Protein AF-A0A401GMN9-F1 (afdb_monomer_lite)

Structure (mmCIF, N/CA/C/O backbone):
data_AF-A0A401GMN9-F1
#
_entry.id   AF-A0A401GMN9-F1
#
loop_
_atom_site.group_PDB
_atom_site.id
_atom_site.type_symbol
_atom_site.label_atom_id
_atom_site.label_alt_id
_atom_site.label_comp_id
_atom_site.label_asym_id
_atom_site.label_entity_id
_atom_site.label_seq_id
_atom_site.pdbx_PDB_ins_code
_atom_site.Cartn_x
_atom_site.Cartn_y
_atom_site.Cartn_z
_atom_site.occupancy
_atom_site.B_iso_or_equiv
_atom_site.auth_seq_id
_atom_site.auth_comp_id
_atom_site.auth_asym_id
_atom_site.auth_atom_id
_atom_site.pdbx_PDB_model_num
ATOM 1 N N . MET A 1 1 ? 38.804 -30.289 -31.369 1.00 39.31 1 MET A N 1
ATOM 2 C CA . MET A 1 1 ? 38.747 -28.950 -31.998 1.00 39.31 1 MET A CA 1
ATOM 3 C C . MET A 1 1 ? 37.343 -28.392 -31.807 1.00 39.31 1 MET A C 1
ATOM 5 O O . MET A 1 1 ? 36.425 -28.844 -32.475 1.00 39.31 1 MET A O 1
ATOM 9 N N . SER A 1 2 ? 37.144 -27.497 -30.841 1.00 49.62 2 SER A N 1
ATOM 10 C CA . SER A 1 2 ? 35.841 -26.881 -30.565 1.00 49.62 2 SER A CA 1
ATOM 11 C C . SER A 1 2 ? 35.588 -25.744 -31.557 1.00 49.62 2 SER A C 1
ATOM 13 O O . SER A 1 2 ? 36.327 -24.759 -31.587 1.00 49.62 2 SER A O 1
ATOM 15 N N . LYS A 1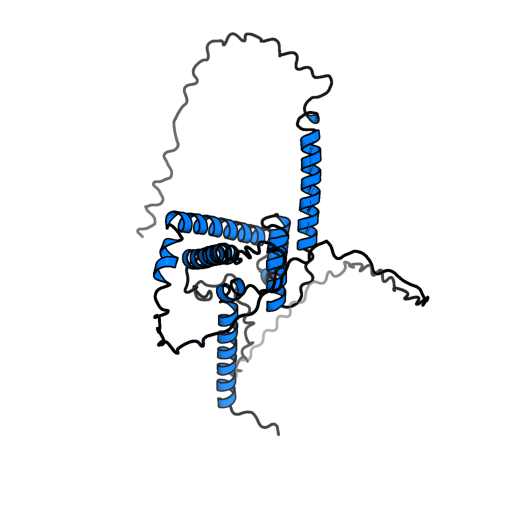 3 ? 34.565 -25.906 -32.404 1.00 60.72 3 LYS A N 1
ATOM 16 C CA . LYS A 1 3 ? 34.106 -24.882 -33.349 1.00 60.72 3 LYS A CA 1
ATOM 17 C C . LYS A 1 3 ? 33.601 -23.689 -32.532 1.00 60.72 3 LYS A C 1
ATOM 19 O O . LYS A 1 3 ? 32.605 -23.807 -31.825 1.00 60.72 3 LYS A O 1
ATOM 24 N N . ARG A 1 4 ? 34.335 -22.573 -32.556 1.00 73.69 4 ARG A N 1
ATOM 25 C CA . ARG A 1 4 ? 33.891 -21.326 -31.922 1.00 73.69 4 ARG A CA 1
ATOM 26 C C . ARG A 1 4 ? 32.741 -20.756 -32.739 1.00 73.69 4 ARG A C 1
ATOM 28 O O . ARG A 1 4 ? 32.841 -20.671 -33.961 1.00 73.69 4 ARG A O 1
ATOM 35 N N . VAL A 1 5 ? 31.670 -20.393 -32.048 1.00 71.38 5 VAL A N 1
ATOM 36 C CA . VAL A 1 5 ? 30.513 -19.727 -32.642 1.00 71.38 5 VAL A CA 1
ATOM 37 C C . VAL A 1 5 ? 30.966 -18.368 -33.213 1.00 71.38 5 VAL A C 1
ATOM 39 O O . VAL A 1 5 ? 31.758 -17.677 -32.563 1.00 71.38 5 VAL A O 1
ATOM 42 N N . PRO A 1 6 ? 30.545 -17.998 -34.437 1.00 87.31 6 PRO A N 1
ATOM 43 C CA . PRO A 1 6 ? 30.862 -16.708 -35.047 1.00 87.31 6 PRO A CA 1
ATOM 44 C C . PRO A 1 6 ? 30.480 -15.520 -34.156 1.00 87.31 6 PRO A C 1
ATOM 46 O O . PRO A 1 6 ? 29.413 -15.505 -33.550 1.00 87.31 6 PRO A O 1
ATOM 49 N N . ALA A 1 7 ? 31.335 -14.495 -34.103 1.00 79.19 7 ALA A N 1
ATOM 50 C CA . ALA A 1 7 ? 31.125 -13.319 -33.253 1.00 79.19 7 ALA A CA 1
ATOM 51 C C . ALA A 1 7 ? 29.824 -12.553 -33.571 1.00 79.19 7 ALA A C 1
ATOM 53 O O . ALA A 1 7 ? 29.212 -12.013 -32.657 1.00 79.19 7 ALA A O 1
ATOM 54 N N . ALA A 1 8 ? 29.377 -12.570 -34.831 1.00 75.25 8 ALA A N 1
ATOM 55 C CA . ALA A 1 8 ? 28.118 -11.951 -35.254 1.00 75.25 8 ALA A CA 1
ATOM 56 C C . ALA A 1 8 ? 26.886 -12.596 -34.589 1.00 75.25 8 ALA A C 1
ATOM 58 O O . ALA A 1 8 ? 25.980 -11.904 -34.140 1.00 75.25 8 ALA A O 1
ATOM 59 N N . LEU A 1 9 ? 26.898 -13.921 -34.403 1.00 85.38 9 LEU A N 1
ATOM 60 C CA . LEU A 1 9 ? 25.813 -14.616 -33.704 1.00 85.38 9 LEU A CA 1
ATOM 61 C C . LEU A 1 9 ? 25.773 -14.271 -32.212 1.00 85.38 9 LEU A C 1
ATOM 63 O O . LEU A 1 9 ? 24.710 -14.282 -31.603 1.00 85.38 9 LEU A O 1
ATOM 67 N N . HIS A 1 10 ? 26.919 -13.942 -31.610 1.00 81.62 10 HIS A N 1
ATOM 68 C CA . HIS A 1 10 ? 26.953 -13.505 -30.217 1.00 81.62 10 HIS A CA 1
ATOM 69 C C . HIS A 1 10 ? 26.346 -12.114 -30.030 1.00 81.62 10 HIS A C 1
ATOM 71 O O . HIS A 1 10 ? 25.681 -11.895 -29.019 1.00 81.62 10 HIS A O 1
ATOM 77 N N . THR A 1 11 ? 26.548 -11.186 -30.969 1.00 87.56 11 THR A N 1
ATOM 78 C CA . THR A 1 11 ? 25.935 -9.853 -30.892 1.00 87.56 11 THR A CA 1
ATOM 79 C C . THR A 1 11 ? 24.425 -9.936 -31.068 1.00 87.56 11 THR A C 1
ATOM 81 O O . THR A 1 11 ? 23.708 -9.404 -30.228 1.00 87.56 11 THR A O 1
ATOM 84 N N . GLU A 1 12 ? 23.952 -10.713 -32.045 1.00 88.75 12 GLU A N 1
ATOM 85 C CA . GLU A 1 12 ? 22.518 -10.926 -32.274 1.00 88.75 12 GLU A CA 1
ATOM 86 C C . GLU A 1 12 ? 21.845 -11.602 -31.073 1.00 88.75 12 GLU A C 1
ATOM 88 O O . GLU A 1 12 ? 20.847 -11.104 -30.562 1.00 88.75 12 GLU A O 1
ATOM 93 N N . LEU A 1 13 ? 22.417 -12.689 -30.535 1.00 89.62 13 LEU A N 1
ATOM 94 C CA . LEU A 1 13 ? 21.874 -13.342 -29.334 1.00 89.62 13 LEU A CA 1
ATOM 95 C C . LEU A 1 13 ? 21.847 -12.405 -28.122 1.00 89.62 13 LEU A C 1
ATOM 97 O O . LEU A 1 13 ? 20.922 -12.469 -27.311 1.00 89.62 13 LEU A O 1
ATOM 101 N N . THR A 1 14 ? 22.848 -11.534 -27.986 1.00 86.94 14 THR A N 1
ATOM 102 C CA . THR A 1 14 ? 22.881 -10.559 -26.890 1.00 86.94 14 THR A CA 1
ATOM 103 C C . THR A 1 14 ? 21.775 -9.521 -27.064 1.00 86.94 14 THR A C 1
ATOM 105 O O . THR A 1 14 ? 21.085 -9.223 -26.091 1.00 86.94 14 THR A O 1
ATOM 108 N N . GLU A 1 15 ? 21.553 -9.041 -28.287 1.00 87.69 15 GLU A N 1
ATOM 109 C CA . GLU A 1 15 ? 20.506 -8.078 -28.630 1.00 87.69 15 GLU A CA 1
ATOM 110 C C . GLU A 1 15 ? 19.100 -8.666 -28.448 1.00 87.69 15 GLU A C 1
ATOM 112 O O . GLU A 1 15 ? 18.296 -8.083 -27.725 1.00 87.69 15 GLU A O 1
ATOM 117 N N . TYR A 1 16 ? 18.831 -9.878 -28.948 1.00 87.69 16 TYR A N 1
ATOM 118 C CA . TYR A 1 16 ? 17.565 -10.578 -28.693 1.00 87.69 16 TYR A CA 1
ATOM 119 C C . TYR A 1 16 ? 17.338 -10.834 -27.200 1.00 87.69 16 TYR A C 1
ATOM 121 O O . TYR A 1 16 ? 16.225 -10.669 -26.710 1.00 87.69 16 TYR A O 1
ATOM 129 N N . SER A 1 17 ? 18.383 -11.180 -26.437 1.00 77.19 17 SER A N 1
ATOM 130 C CA . SER A 1 17 ? 18.253 -11.354 -24.983 1.00 77.19 17 SER A CA 1
ATOM 131 C C . SER A 1 17 ? 17.999 -10.040 -24.237 1.00 77.19 17 SER A C 1
ATOM 133 O O . SER A 1 17 ? 17.425 -10.057 -23.147 1.00 77.19 17 SER A O 1
ATOM 135 N N . ALA A 1 18 ? 18.461 -8.910 -24.782 1.00 76.12 18 ALA A N 1
ATOM 136 C CA . ALA A 1 18 ? 18.203 -7.582 -24.241 1.00 76.12 18 ALA A CA 1
ATOM 137 C C . ALA A 1 18 ? 16.776 -7.135 -24.580 1.00 76.12 18 ALA A C 1
ATOM 139 O O . ALA A 1 18 ? 16.082 -6.636 -23.702 1.00 76.12 18 ALA A O 1
ATOM 140 N N . LEU A 1 19 ? 16.316 -7.409 -25.803 1.00 82.44 19 LEU A N 1
ATOM 141 C CA . LEU A 1 19 ? 14.958 -7.130 -26.262 1.00 82.44 19 LEU A CA 1
ATOM 142 C C . LEU A 1 19 ? 13.916 -7.984 -25.526 1.00 82.44 19 LEU A C 1
ATOM 144 O O . LEU A 1 19 ? 12.914 -7.450 -25.072 1.00 82.44 19 LEU A O 1
ATOM 148 N N . LEU A 1 20 ? 14.182 -9.277 -25.309 1.00 72.50 20 LEU A N 1
ATOM 149 C CA . LEU A 1 20 ? 13.332 -10.142 -24.481 1.00 72.50 20 LEU A CA 1
ATOM 150 C C . LEU A 1 20 ? 13.272 -9.666 -23.028 1.00 72.50 20 LEU A C 1
ATOM 152 O O . LEU A 1 20 ? 12.203 -9.697 -22.428 1.00 72.50 20 LEU A O 1
ATOM 156 N N . ARG A 1 21 ? 14.395 -9.191 -22.468 1.00 70.62 21 ARG A N 1
ATOM 157 C CA . ARG A 1 21 ? 14.404 -8.572 -21.136 1.00 70.62 21 ARG A CA 1
ATOM 158 C C . ARG A 1 21 ? 13.589 -7.281 -21.112 1.00 70.62 21 ARG A C 1
ATOM 160 O O . ARG A 1 21 ? 12.793 -7.131 -20.199 1.00 70.62 21 ARG A O 1
ATOM 167 N N . ALA A 1 22 ? 13.732 -6.413 -22.113 1.00 72.62 22 ALA A N 1
ATOM 168 C CA . ALA A 1 22 ? 12.955 -5.180 -22.232 1.00 72.62 22 ALA A CA 1
ATOM 169 C C . ALA A 1 22 ? 11.443 -5.455 -22.368 1.00 72.62 22 ALA A C 1
ATOM 171 O O . ALA A 1 22 ? 10.640 -4.841 -21.667 1.00 72.62 22 ALA A O 1
ATOM 172 N N . LEU A 1 23 ? 11.060 -6.436 -23.194 1.00 64.69 23 LEU A N 1
ATOM 173 C CA . LEU A 1 23 ? 9.672 -6.873 -23.376 1.00 64.69 23 LEU A CA 1
ATOM 174 C C . LEU A 1 23 ? 9.086 -7.477 -22.095 1.00 64.69 23 LEU A C 1
ATOM 176 O O . LEU A 1 23 ? 8.010 -7.066 -21.665 1.00 64.69 23 LEU A O 1
ATOM 180 N N . HIS A 1 24 ? 9.812 -8.380 -21.427 1.00 63.31 24 HIS A N 1
ATOM 181 C CA . HIS A 1 24 ? 9.377 -8.922 -20.136 1.00 63.31 24 HIS A CA 1
ATOM 182 C C . HIS A 1 24 ? 9.309 -7.852 -19.039 1.00 63.31 24 HIS A C 1
ATOM 184 O O . HIS A 1 24 ? 8.466 -7.951 -18.154 1.00 63.31 24 HIS A O 1
ATOM 190 N N . THR A 1 25 ? 10.164 -6.825 -19.054 1.00 57.16 25 THR A N 1
ATOM 191 C CA . THR A 1 25 ? 10.026 -5.714 -18.101 1.00 57.16 25 THR A CA 1
ATOM 192 C C . THR A 1 25 ? 8.830 -4.831 -18.429 1.00 57.16 25 THR A C 1
ATOM 194 O O . THR A 1 25 ? 8.158 -4.400 -17.504 1.00 57.16 25 THR A O 1
ATOM 197 N N . SER A 1 26 ? 8.508 -4.617 -19.709 1.00 55.69 26 SER A N 1
ATOM 198 C CA . SER A 1 26 ? 7.334 -3.824 -20.092 1.00 55.69 26 SER A CA 1
ATOM 199 C C . SER A 1 26 ? 6.017 -4.507 -19.715 1.00 55.69 26 SER A C 1
ATOM 201 O O . SER A 1 26 ? 5.145 -3.856 -19.153 1.00 55.69 26 SER A O 1
ATOM 203 N N . SER A 1 27 ? 5.894 -5.832 -19.891 1.00 49.78 27 SER A N 1
ATOM 204 C CA . SER A 1 27 ? 4.662 -6.542 -19.509 1.00 49.78 27 SER A CA 1
ATOM 205 C C . SER A 1 27 ? 4.499 -6.710 -17.995 1.00 49.78 27 SER A C 1
ATOM 207 O O . SER A 1 27 ? 3.392 -6.960 -17.534 1.00 49.78 27 SER A O 1
ATOM 209 N N . ASN A 1 28 ? 5.586 -6.598 -17.223 1.00 49.28 28 ASN A N 1
ATOM 210 C CA . ASN A 1 28 ? 5.552 -6.594 -15.757 1.00 49.28 28 ASN A CA 1
ATOM 211 C C . ASN A 1 28 ? 5.358 -5.188 -15.163 1.00 49.28 28 ASN A C 1
ATOM 213 O O . ASN A 1 28 ? 5.138 -5.074 -13.960 1.00 49.28 28 ASN A O 1
ATOM 217 N N . LEU A 1 29 ? 5.475 -4.131 -15.973 1.00 52.50 29 LEU A N 1
ATOM 218 C CA . LEU A 1 29 ? 5.271 -2.741 -15.551 1.00 52.50 29 LEU A CA 1
ATOM 219 C C . LEU A 1 29 ? 3.855 -2.239 -15.820 1.00 52.50 29 LEU A C 1
ATOM 221 O O . LEU A 1 29 ? 3.441 -1.264 -15.198 1.00 52.50 29 LEU A O 1
ATOM 225 N N . ASP A 1 30 ? 3.096 -2.916 -16.678 1.00 51.06 30 ASP A N 1
ATOM 226 C CA . ASP A 1 30 ? 1.672 -2.649 -16.839 1.00 51.06 30 ASP A CA 1
ATOM 227 C C . ASP A 1 30 ? 0.876 -3.284 -15.685 1.00 51.06 30 ASP A C 1
ATOM 229 O O . ASP A 1 30 ? 0.165 -4.284 -15.812 1.00 51.06 30 ASP A O 1
ATOM 233 N N . LEU A 1 31 ? 1.063 -2.711 -14.495 1.00 49.47 31 LEU A N 1
ATOM 234 C CA . LEU A 1 31 ? 0.323 -3.089 -13.298 1.00 49.47 31 LEU A CA 1
ATOM 235 C C . LEU A 1 31 ? -1.171 -2.822 -13.485 1.00 49.47 31 LEU A C 1
ATOM 237 O O . LEU A 1 31 ? -1.972 -3.549 -12.908 1.00 49.47 31 LEU A O 1
ATOM 241 N N . ALA A 1 32 ? -1.560 -1.843 -14.309 1.00 49.75 32 ALA A N 1
ATOM 242 C CA . ALA A 1 32 ? -2.955 -1.518 -14.573 1.00 49.75 32 ALA A CA 1
ATOM 243 C C . ALA A 1 32 ? -3.680 -2.694 -15.241 1.00 49.75 32 ALA A C 1
ATOM 245 O O . ALA A 1 32 ? -4.698 -3.143 -14.717 1.00 49.75 32 ALA A O 1
ATOM 246 N N . THR A 1 33 ? -3.148 -3.293 -16.312 1.00 54.12 33 THR A N 1
ATOM 247 C CA . THR A 1 33 ? -3.793 -4.472 -16.933 1.00 54.12 33 THR A CA 1
ATOM 248 C C . THR A 1 33 ? -3.807 -5.694 -16.012 1.00 54.12 33 THR A C 1
ATOM 250 O O . THR A 1 33 ? -4.788 -6.441 -15.972 1.00 54.12 33 THR A O 1
ATOM 253 N N . GLN A 1 34 ? -2.780 -5.861 -15.175 1.00 56.06 34 GLN A N 1
ATOM 254 C CA . GLN A 1 34 ? -2.719 -6.948 -14.192 1.00 56.06 34 GLN A CA 1
ATOM 255 C C . GLN A 1 34 ? -3.622 -6.725 -12.964 1.00 56.06 34 GLN A C 1
ATOM 257 O O . GLN A 1 34 ? -4.051 -7.696 -12.335 1.00 56.06 34 GLN A O 1
ATOM 262 N N . LEU A 1 35 ? -3.884 -5.467 -12.576 1.00 53.94 35 LEU A N 1
ATOM 263 C C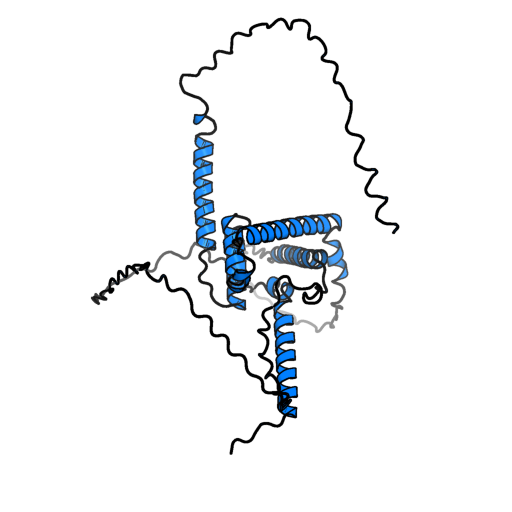A . LEU A 1 35 ? -4.846 -5.055 -11.540 1.00 53.94 35 LEU A CA 1
ATOM 264 C C . LEU A 1 35 ? -6.280 -5.122 -12.049 1.00 53.94 35 LEU A C 1
ATOM 266 O O . LEU A 1 35 ? -7.175 -5.446 -11.267 1.00 53.94 35 LEU A O 1
ATOM 270 N N . THR A 1 36 ? -6.480 -4.877 -13.342 1.00 54.44 36 THR A N 1
ATOM 271 C CA . THR A 1 36 ? -7.809 -4.738 -13.930 1.00 54.44 36 THR A CA 1
ATO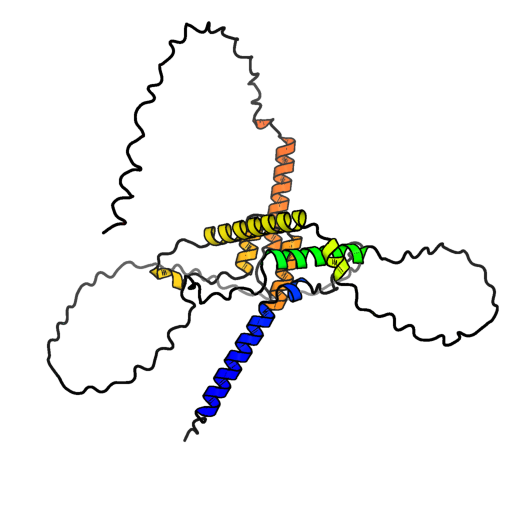M 272 C C . THR A 1 36 ? -8.415 -6.051 -14.425 1.00 54.44 36 THR A C 1
ATOM 274 O O . THR A 1 36 ? -9.637 -6.207 -14.353 1.00 54.44 36 THR A O 1
ATOM 277 N N . HIS A 1 37 ? -7.598 -7.034 -14.831 1.00 53.97 37 HIS A N 1
ATOM 278 C CA . HIS A 1 37 ? -8.046 -8.410 -15.074 1.00 53.97 37 HIS A CA 1
ATOM 279 C C . HIS A 1 37 ? -8.390 -9.108 -13.748 1.00 53.97 37 HIS A C 1
ATOM 281 O O . HIS A 1 37 ? -7.689 -9.992 -13.255 1.00 53.97 37 HIS A O 1
ATOM 287 N N . ALA A 1 38 ? -9.512 -8.711 -13.152 1.00 45.59 38 ALA A N 1
ATOM 288 C CA . ALA A 1 38 ? -10.189 -9.509 -12.152 1.00 45.59 38 ALA A CA 1
ATOM 289 C C . ALA A 1 38 ? -10.536 -10.854 -12.800 1.00 45.59 38 ALA A C 1
ATOM 291 O O . ALA A 1 38 ? -11.421 -10.937 -13.650 1.00 45.59 38 ALA A O 1
ATOM 292 N N . VAL A 1 39 ? -9.813 -11.911 -12.427 1.00 42.59 39 VAL A N 1
ATOM 293 C CA . VAL A 1 39 ? -10.216 -13.284 -12.733 1.00 42.59 39 VAL A CA 1
ATOM 294 C C . VAL A 1 39 ? -11.655 -13.439 -12.218 1.00 42.59 39 VAL A C 1
ATOM 296 O O . VAL A 1 39 ? -11.866 -13.295 -11.011 1.00 42.59 39 VAL A O 1
ATOM 299 N N . PRO A 1 40 ? -12.657 -13.731 -13.070 1.00 44.78 40 PRO A N 1
ATOM 300 C CA . PRO A 1 40 ? -14.063 -13.820 -12.661 1.00 44.78 40 PRO A CA 1
ATOM 301 C C . PRO A 1 40 ? -14.382 -15.073 -11.818 1.00 44.78 40 PRO A C 1
ATOM 303 O O . PRO A 1 40 ? -15.522 -15.525 -11.758 1.00 44.78 40 PRO A O 1
ATOM 306 N N . ALA A 1 41 ? -13.394 -15.646 -11.130 1.00 43.19 41 ALA A N 1
ATOM 307 C CA . ALA A 1 41 ? -13.516 -16.867 -10.349 1.00 43.19 41 ALA A CA 1
ATOM 308 C C . ALA A 1 41 ? -13.247 -16.591 -8.868 1.00 43.19 41 ALA A C 1
ATOM 310 O O . ALA A 1 41 ? -12.262 -17.034 -8.290 1.00 43.19 41 ALA A O 1
ATOM 311 N N . CYS A 1 42 ? -14.154 -15.857 -8.236 1.00 39.16 42 CYS A N 1
ATOM 312 C CA . CYS A 1 42 ? -14.397 -16.039 -6.812 1.00 39.16 42 CYS A CA 1
ATOM 313 C C . CYS A 1 42 ? -15.883 -15.784 -6.555 1.00 39.16 42 CYS A C 1
ATOM 315 O O . CYS A 1 42 ? -16.275 -14.789 -5.951 1.00 39.16 42 CYS A O 1
ATOM 317 N N . ARG A 1 43 ? -16.726 -16.693 -7.070 1.00 42.19 43 ARG A N 1
ATOM 318 C CA . ARG A 1 43 ? -18.070 -16.871 -6.517 1.00 42.19 43 ARG A CA 1
ATOM 319 C C . ARG A 1 43 ? -17.881 -17.131 -5.017 1.00 42.19 43 ARG A C 1
ATOM 321 O O . ARG A 1 43 ? -17.124 -18.046 -4.687 1.00 42.19 43 ARG A O 1
ATOM 328 N N . PRO A 1 44 ? -18.496 -16.345 -4.120 1.00 42.97 44 PRO A N 1
ATOM 329 C CA . PRO A 1 44 ? -18.500 -16.679 -2.707 1.00 42.97 44 PRO A CA 1
ATOM 330 C C . PRO A 1 44 ? -19.143 -18.060 -2.579 1.00 42.97 44 PRO A C 1
ATOM 332 O O . PRO A 1 44 ? -20.299 -18.247 -2.957 1.00 42.97 44 PRO A O 1
ATOM 335 N N . ILE A 1 45 ? -18.364 -19.040 -2.124 1.00 45.47 45 ILE A N 1
ATOM 336 C CA . ILE A 1 45 ? -18.898 -20.329 -1.698 1.00 45.47 45 ILE A CA 1
ATOM 337 C C . ILE A 1 45 ? -19.849 -19.995 -0.552 1.00 45.47 45 ILE A C 1
ATOM 339 O O . ILE A 1 45 ? -19.433 -19.451 0.472 1.00 45.47 45 ILE A O 1
ATOM 343 N N . SER A 1 46 ? -21.140 -20.219 -0.791 1.00 42.91 46 SER A N 1
ATOM 344 C CA . SER A 1 46 ? -22.175 -20.091 0.225 1.00 42.91 46 SER A CA 1
ATOM 345 C C . SER A 1 46 ? -21.772 -20.951 1.430 1.00 42.91 46 SER A C 1
ATOM 347 O O . SER A 1 46 ? -21.451 -22.123 1.234 1.00 42.91 46 SER A O 1
ATOM 349 N N . PRO A 1 47 ? -21.783 -20.422 2.664 1.00 53.88 47 PRO A N 1
ATOM 350 C CA . PRO A 1 47 ? -21.425 -21.177 3.866 1.00 53.88 47 PRO A CA 1
ATOM 351 C C . PRO A 1 47 ? -22.448 -22.267 4.251 1.00 53.88 47 PRO A C 1
ATOM 353 O O . PRO A 1 47 ? -22.363 -22.809 5.348 1.00 53.88 47 PRO A O 1
ATOM 356 N N . ASP A 1 48 ? -23.396 -22.599 3.369 1.00 46.66 48 ASP A N 1
ATOM 357 C CA . ASP A 1 48 ? -24.532 -23.487 3.649 1.00 46.66 48 ASP A CA 1
ATOM 358 C C . ASP A 1 48 ? -24.389 -24.914 3.071 1.00 46.66 48 ASP A C 1
ATOM 360 O O . ASP A 1 48 ? -25.301 -25.718 3.202 1.00 46.66 48 ASP A O 1
ATOM 364 N N . GLU A 1 49 ? -23.244 -25.267 2.466 1.00 52.94 49 GLU A N 1
ATOM 365 C CA . GLU A 1 49 ? -22.981 -26.640 1.967 1.00 52.94 49 GLU A CA 1
ATOM 366 C C . GLU A 1 49 ? -21.897 -27.404 2.755 1.00 52.94 49 GLU A C 1
ATOM 368 O O . GLU A 1 49 ? -21.501 -28.503 2.381 1.00 52.94 49 GLU A O 1
ATOM 373 N N . ALA A 1 50 ? -21.423 -26.878 3.889 1.00 53.78 50 ALA A N 1
ATOM 374 C CA . ALA A 1 50 ? -20.411 -27.546 4.719 1.00 53.78 50 ALA A CA 1
ATOM 375 C C . ALA A 1 50 ? -21.013 -28.504 5.766 1.00 53.78 50 ALA A C 1
ATOM 377 O O . ALA A 1 50 ? -20.526 -28.576 6.900 1.00 53.78 50 ALA A O 1
ATOM 378 N N . ARG A 1 51 ? -22.095 -29.217 5.434 1.00 56.94 51 ARG A N 1
ATOM 379 C CA . ARG A 1 51 ? -22.698 -30.179 6.359 1.00 56.94 51 ARG A CA 1
ATOM 380 C C . ARG A 1 51 ? -23.203 -31.419 5.631 1.00 56.94 51 ARG A C 1
ATOM 382 O O . ARG A 1 51 ? -24.084 -31.323 4.792 1.00 56.94 51 ARG A O 1
ATOM 389 N N . GLU A 1 52 ? -22.664 -32.549 6.081 1.00 54.66 52 GLU A N 1
ATOM 390 C CA . GLU A 1 52 ? -22.994 -33.938 5.733 1.00 54.66 52 GLU A CA 1
ATOM 391 C C . GLU A 1 52 ? -22.240 -34.547 4.547 1.00 54.66 52 GLU A C 1
ATOM 393 O O . GLU A 1 52 ? -22.779 -34.719 3.465 1.00 54.66 52 GLU A O 1
ATOM 398 N N . GLU A 1 53 ? -21.030 -35.036 4.827 1.00 55.22 53 GLU A N 1
ATOM 399 C CA . GLU A 1 53 ? -20.722 -36.429 4.490 1.00 55.22 53 GLU A CA 1
ATOM 400 C C . GLU A 1 53 ? -19.770 -36.993 5.553 1.00 55.22 53 GLU A C 1
ATOM 402 O O . GLU A 1 53 ? -18.622 -36.573 5.696 1.00 55.22 53 GLU A O 1
ATOM 407 N N . GLY A 1 54 ? -20.324 -37.849 6.411 1.00 53.88 54 GLY A N 1
ATOM 408 C CA . GLY A 1 54 ? -19.561 -38.701 7.311 1.00 53.88 54 GLY A CA 1
ATOM 409 C C . GLY A 1 54 ? -19.343 -40.080 6.701 1.00 53.88 54 GLY A C 1
ATOM 410 O O . GLY A 1 54 ? -19.807 -40.351 5.598 1.00 53.88 54 GLY A O 1
ATOM 411 N N . THR A 1 55 ? -18.735 -40.938 7.519 1.00 47.06 55 THR A N 1
ATOM 412 C CA . THR A 1 55 ? -18.367 -42.354 7.322 1.00 47.06 55 THR A CA 1
ATOM 413 C C . THR A 1 55 ? -17.083 -42.585 6.532 1.00 47.06 55 THR A C 1
ATOM 415 O O . THR A 1 55 ? -16.875 -41.979 5.494 1.00 47.06 55 THR A O 1
ATOM 418 N N . GLU A 1 56 ? -16.140 -43.416 6.960 1.00 46.97 56 GLU A N 1
ATOM 419 C CA . GLU A 1 56 ? -15.937 -44.269 8.143 1.00 46.97 56 GLU A CA 1
ATOM 420 C C . GLU A 1 56 ? -14.452 -44.711 8.073 1.00 46.97 56 GLU A C 1
ATOM 422 O O . GLU A 1 56 ? -13.827 -44.528 7.031 1.00 46.97 56 GLU A O 1
ATOM 427 N N . GLU A 1 57 ? -13.909 -45.172 9.206 1.00 50.00 57 GLU A N 1
ATOM 428 C CA . GLU A 1 57 ? -12.982 -46.318 9.374 1.00 50.00 57 GLU A CA 1
ATOM 429 C C . GLU A 1 57 ? -11.969 -46.586 8.228 1.00 50.00 57 GLU A C 1
ATOM 431 O O . GLU A 1 57 ? -12.326 -46.760 7.073 1.00 50.00 57 GLU A O 1
ATOM 436 N N . ASP A 1 58 ? -10.666 -46.731 8.426 1.00 48.56 58 ASP A N 1
ATOM 437 C CA . ASP A 1 58 ? -9.963 -47.512 9.437 1.00 48.56 58 ASP A CA 1
ATOM 438 C C . ASP A 1 58 ? -8.469 -47.521 9.025 1.00 48.56 58 ASP A C 1
ATOM 440 O O . ASP A 1 58 ? -8.112 -47.071 7.934 1.00 48.56 58 ASP A O 1
ATOM 444 N N . GLU A 1 59 ? -7.650 -48.138 9.871 1.00 52.38 59 GLU A N 1
ATOM 445 C CA . GLU A 1 59 ? -6.318 -48.701 9.598 1.00 52.38 59 GLU A CA 1
ATOM 446 C C . GLU A 1 59 ? -5.072 -47.863 9.938 1.00 52.38 59 GLU A C 1
ATOM 448 O O . GLU A 1 59 ? -4.627 -46.933 9.263 1.00 52.38 59 GLU A O 1
ATOM 453 N N . ASP A 1 60 ? -4.513 -48.323 11.054 1.00 52.53 60 ASP A N 1
ATOM 454 C CA . ASP A 1 60 ? -3.191 -48.143 11.612 1.00 52.53 60 ASP A CA 1
ATOM 455 C C . ASP A 1 60 ? -2.064 -48.331 10.583 1.00 52.53 60 ASP A C 1
ATOM 457 O O . ASP A 1 60 ? -1.999 -49.351 9.902 1.00 52.53 60 ASP A O 1
ATOM 461 N N . GLU A 1 61 ? -1.087 -47.424 10.574 1.00 57.22 61 GLU A N 1
ATOM 462 C CA . GLU A 1 61 ? 0.282 -47.793 10.210 1.00 57.22 61 GLU A CA 1
ATOM 463 C C . GLU A 1 61 ? 1.281 -46.954 11.017 1.00 57.22 61 GLU A C 1
ATOM 465 O O . GLU A 1 61 ? 1.489 -45.757 10.804 1.00 57.22 61 GLU A O 1
ATOM 470 N N . ASP A 1 62 ? 1.856 -47.624 12.014 1.00 52.78 62 ASP A N 1
ATOM 471 C CA . ASP A 1 62 ? 3.005 -47.195 12.793 1.00 52.78 62 ASP A CA 1
ATOM 472 C C . ASP A 1 62 ? 4.227 -46.998 11.877 1.00 52.78 62 ASP A C 1
ATOM 474 O O . ASP A 1 62 ? 4.806 -47.974 11.403 1.00 52.78 62 ASP A O 1
ATOM 478 N N . GLU A 1 63 ? 4.706 -45.763 11.705 1.00 53.16 63 GLU A N 1
ATOM 479 C CA . GLU A 1 63 ? 6.107 -45.530 11.334 1.00 53.16 63 GLU A CA 1
ATOM 480 C C . GLU A 1 63 ? 6.784 -44.536 12.290 1.00 53.16 63 GLU A C 1
ATOM 482 O O . GLU A 1 63 ? 6.614 -43.315 12.249 1.00 53.16 63 GLU A O 1
ATOM 487 N N . ASP A 1 64 ? 7.597 -45.123 13.170 1.00 50.88 64 ASP A N 1
ATOM 488 C CA . ASP A 1 64 ? 8.603 -44.498 14.021 1.00 50.88 64 ASP A CA 1
ATOM 489 C C . ASP A 1 64 ? 9.660 -43.724 13.199 1.00 50.88 64 ASP A C 1
ATOM 491 O O . ASP A 1 64 ? 10.790 -44.188 13.004 1.00 50.88 64 ASP A O 1
ATOM 495 N N . GLU A 1 65 ? 9.375 -42.488 12.783 1.00 51.94 65 GLU A N 1
ATOM 496 C CA . GLU A 1 65 ? 10.429 -41.570 12.330 1.00 51.94 65 GLU A CA 1
ATOM 497 C C . GLU A 1 65 ? 11.067 -40.824 13.512 1.00 51.94 65 GLU A C 1
ATOM 499 O O . GLU A 1 65 ? 10.690 -39.730 13.939 1.00 51.94 65 GLU A O 1
ATOM 504 N N . ARG A 1 66 ? 12.120 -41.456 14.040 1.00 43.66 66 ARG A N 1
ATOM 505 C CA . ARG A 1 66 ? 13.117 -40.861 14.936 1.00 43.66 66 ARG A CA 1
ATOM 506 C C . ARG A 1 66 ? 13.707 -39.576 14.342 1.00 43.66 66 ARG A C 1
ATOM 508 O O . ARG A 1 66 ? 14.605 -39.627 13.504 1.00 43.66 66 ARG A O 1
ATOM 515 N N . LEU A 1 67 ? 13.312 -38.425 14.881 1.00 46.97 67 LEU A N 1
ATOM 516 C CA . LEU A 1 67 ? 14.002 -37.154 14.653 1.00 46.97 67 LEU A CA 1
ATOM 517 C C . LEU A 1 67 ? 15.376 -37.149 15.358 1.00 46.97 67 LEU A C 1
ATOM 519 O O . LEU A 1 67 ? 15.435 -37.280 16.586 1.00 46.97 67 LEU A O 1
ATOM 523 N N . PRO A 1 68 ? 16.500 -36.956 14.642 1.00 47.69 68 PRO A N 1
ATOM 524 C CA . PRO A 1 68 ? 17.789 -36.768 15.286 1.00 47.69 68 PRO A CA 1
ATOM 525 C C . PRO A 1 68 ? 17.875 -35.358 15.883 1.00 47.69 68 PRO A C 1
ATOM 527 O O . PRO A 1 68 ? 18.015 -34.353 15.186 1.00 47.69 68 PRO A O 1
ATOM 530 N N . SER A 1 69 ? 17.833 -35.309 17.214 1.00 43.19 69 SER A N 1
ATOM 531 C CA . SER A 1 69 ? 18.262 -34.172 18.026 1.00 43.19 69 SER A CA 1
ATOM 532 C C . SER A 1 69 ? 19.757 -33.922 17.808 1.00 43.19 69 SER A C 1
ATOM 534 O O . SER A 1 69 ? 20.606 -34.641 18.336 1.00 43.19 69 SER A O 1
ATOM 536 N N . ALA A 1 70 ? 20.088 -32.906 17.012 1.00 41.56 70 ALA A N 1
ATOM 537 C CA . ALA A 1 70 ? 21.438 -32.370 16.897 1.00 41.56 70 ALA A CA 1
ATOM 538 C C . ALA A 1 70 ? 21.486 -30.988 17.555 1.00 41.56 70 ALA A C 1
ATOM 540 O O . ALA A 1 70 ? 21.342 -29.946 16.919 1.00 41.56 70 ALA A O 1
ATOM 541 N N . SER A 1 71 ? 21.705 -31.013 18.867 1.00 45.91 71 SER A N 1
ATOM 542 C CA . SER A 1 71 ? 22.272 -29.897 19.611 1.00 45.91 71 SER A CA 1
ATOM 543 C C . SER A 1 71 ? 23.723 -29.719 19.153 1.00 45.91 71 SER A C 1
ATOM 545 O O . SER A 1 71 ? 24.576 -30.554 19.444 1.00 45.91 71 SER A O 1
ATOM 547 N N . ALA A 1 72 ? 23.999 -28.660 18.393 1.00 41.19 72 ALA A N 1
ATOM 548 C CA . ALA A 1 72 ? 25.355 -28.243 18.056 1.00 41.19 72 ALA A CA 1
ATOM 549 C C . ALA A 1 72 ? 25.598 -26.847 18.634 1.00 41.19 72 ALA A C 1
ATOM 551 O O . ALA A 1 72 ? 25.395 -25.817 17.991 1.00 41.19 72 ALA A O 1
ATOM 552 N N . SER A 1 73 ? 26.024 -26.841 19.893 1.00 38.16 73 SER A N 1
ATOM 553 C CA . SER A 1 73 ? 26.679 -25.720 20.552 1.00 38.16 73 SER A CA 1
ATOM 554 C C . SER A 1 73 ? 27.994 -25.428 19.824 1.00 38.16 73 SER A C 1
ATOM 556 O O . SER A 1 73 ? 28.956 -26.183 19.941 1.00 38.16 73 SER A O 1
ATOM 558 N N . HIS A 1 74 ? 28.040 -24.354 19.037 1.00 36.53 74 HIS A N 1
ATOM 559 C CA . HIS A 1 74 ? 29.286 -23.872 18.449 1.00 36.53 74 HIS A CA 1
ATOM 560 C C . HIS A 1 74 ? 29.962 -22.921 19.443 1.00 36.53 74 HIS A C 1
ATOM 562 O O . HIS A 1 74 ? 29.689 -21.719 19.461 1.00 36.53 74 HIS A O 1
ATOM 568 N N . GLU A 1 75 ? 30.832 -23.476 20.287 1.00 39.75 75 GLU A N 1
ATOM 569 C CA . GLU A 1 75 ? 31.787 -22.701 21.075 1.00 39.75 75 GLU A CA 1
ATOM 570 C C . GLU A 1 75 ? 32.664 -21.861 20.139 1.00 39.75 75 GLU A C 1
ATOM 572 O O . GLU A 1 75 ? 33.413 -22.373 19.305 1.00 39.75 75 GLU A O 1
ATOM 577 N N . ILE A 1 76 ? 32.555 -20.541 20.261 1.00 41.72 76 ILE A N 1
ATOM 578 C CA . ILE A 1 76 ? 33.482 -19.599 19.640 1.00 41.72 76 ILE A CA 1
ATOM 579 C C . ILE A 1 76 ? 34.701 -19.526 20.559 1.00 41.72 76 ILE A C 1
ATOM 581 O O . ILE A 1 76 ? 34.723 -18.772 21.531 1.00 41.72 76 ILE A O 1
ATOM 585 N N . LEU A 1 77 ? 35.705 -20.346 20.249 1.00 48.03 77 LEU A N 1
ATOM 586 C CA . LEU A 1 77 ? 37.049 -20.236 20.802 1.00 48.03 77 LEU A CA 1
ATOM 587 C C . LEU A 1 77 ? 37.674 -18.905 20.366 1.00 48.03 77 LEU A C 1
ATOM 589 O O . LEU A 1 77 ? 37.998 -18.684 19.198 1.00 48.03 77 LEU A O 1
ATOM 593 N N . LEU A 1 78 ? 37.831 -18.026 21.350 1.00 48.12 78 LEU A N 1
ATOM 594 C CA . LEU A 1 78 ? 38.780 -16.924 21.357 1.00 48.12 78 LEU A CA 1
ATOM 595 C C . LEU A 1 78 ? 40.186 -17.514 21.520 1.00 48.12 78 LEU A C 1
ATOM 597 O O . LEU A 1 78 ? 40.518 -17.959 22.610 1.00 48.12 78 LEU A O 1
ATOM 601 N N . ASP A 1 79 ? 40.996 -17.519 20.461 1.00 40.00 79 ASP A N 1
ATOM 602 C CA . ASP A 1 79 ? 42.452 -17.374 20.581 1.00 40.00 79 ASP A CA 1
ATOM 603 C C . ASP A 1 79 ? 43.101 -17.158 19.209 1.00 40.00 79 ASP A C 1
ATOM 605 O O . ASP A 1 79 ? 42.854 -17.894 18.253 1.00 40.00 79 ASP A O 1
ATOM 609 N N . GLY A 1 80 ? 43.938 -16.125 19.098 1.00 42.41 80 GLY A N 1
ATOM 610 C CA . GLY A 1 80 ? 44.656 -15.844 17.856 1.00 42.41 80 GLY A CA 1
ATOM 611 C C . GLY A 1 80 ? 45.315 -14.473 17.761 1.00 42.41 80 GLY A C 1
ATOM 612 O O . GLY A 1 80 ? 45.235 -13.831 16.713 1.00 42.41 80 GLY A O 1
ATOM 613 N N . GLU A 1 81 ? 45.979 -14.014 18.824 1.00 47.12 81 GLU A N 1
ATOM 614 C CA . GLU A 1 81 ? 47.008 -12.979 18.699 1.00 47.12 81 GLU A CA 1
ATOM 615 C C . GLU A 1 81 ? 48.135 -13.472 17.773 1.00 47.12 81 GLU A C 1
ATOM 617 O O . GLU A 1 81 ? 48.730 -14.528 17.984 1.00 47.12 81 GLU A O 1
ATOM 622 N N . GLY A 1 82 ? 48.436 -12.703 16.723 1.00 37.34 82 GLY A N 1
ATOM 623 C CA . GLY A 1 82 ? 49.416 -13.092 15.705 1.00 37.34 82 GLY A CA 1
ATOM 624 C C . GLY A 1 82 ? 49.821 -11.962 14.757 1.00 37.34 82 GLY A C 1
ATOM 625 O O . GLY A 1 82 ? 49.684 -12.068 13.541 1.00 37.34 82 GLY A O 1
ATOM 626 N N . SER A 1 83 ? 50.329 -10.864 15.312 1.00 50.34 83 SER A N 1
ATOM 627 C CA . SER A 1 83 ? 51.154 -9.856 14.616 1.00 50.34 83 SER A CA 1
ATOM 628 C C . SER A 1 83 ? 52.563 -10.431 14.307 1.00 50.34 83 SER A C 1
ATOM 630 O O . SER A 1 83 ? 52.944 -11.431 14.910 1.00 50.34 83 SER A O 1
ATOM 632 N N . PRO A 1 84 ? 53.478 -9.784 13.553 1.00 59.41 84 PRO A N 1
ATOM 633 C CA . PRO A 1 84 ? 53.423 -9.168 12.222 1.00 59.41 84 PRO A CA 1
ATOM 634 C C . PRO A 1 84 ? 54.518 -9.752 11.288 1.00 59.41 84 PRO A C 1
ATOM 636 O O . PRO A 1 84 ? 55.604 -10.104 11.746 1.00 59.41 84 PRO A O 1
ATOM 639 N N . ARG A 1 85 ? 54.360 -9.731 9.951 1.00 50.84 85 ARG A N 1
ATOM 640 C CA . ARG A 1 85 ? 55.526 -9.842 9.035 1.00 50.84 85 ARG A CA 1
ATOM 641 C C . ARG A 1 85 ? 55.461 -8.893 7.840 1.00 50.84 85 ARG A C 1
ATOM 643 O O . ARG A 1 85 ? 54.969 -9.218 6.764 1.00 50.84 85 ARG A O 1
ATOM 650 N N . LYS A 1 86 ? 56.099 -7.732 8.031 1.00 51.19 86 LYS A N 1
ATOM 651 C CA . LYS A 1 86 ? 56.673 -6.890 6.973 1.00 51.19 86 LYS A CA 1
ATOM 652 C C . LYS A 1 86 ? 57.587 -7.742 6.082 1.00 51.19 86 LYS A C 1
ATOM 654 O O . LYS A 1 86 ? 58.632 -8.204 6.533 1.00 51.19 86 LYS A O 1
ATOM 659 N N . ARG A 1 87 ? 57.258 -7.878 4.797 1.00 59.78 87 ARG A N 1
ATOM 660 C CA . ARG A 1 87 ? 58.227 -8.254 3.757 1.00 59.78 87 ARG A CA 1
ATOM 661 C C . ARG A 1 87 ? 58.345 -7.133 2.733 1.00 59.78 87 ARG A C 1
ATOM 663 O O . ARG A 1 87 ? 57.610 -7.062 1.758 1.00 59.78 87 ARG A O 1
ATOM 670 N N . LYS A 1 88 ? 59.323 -6.266 2.993 1.00 61.53 88 LYS A N 1
ATOM 671 C CA . LYS A 1 88 ? 59.926 -5.332 2.043 1.00 61.53 88 LYS A CA 1
ATOM 672 C C . LYS A 1 88 ? 60.705 -6.159 1.013 1.00 61.53 88 LYS A C 1
ATOM 674 O O . LYS A 1 88 ? 61.732 -6.738 1.356 1.00 61.53 88 LYS A O 1
ATOM 679 N N . ARG A 1 89 ? 60.220 -6.244 -0.228 1.00 57.31 89 ARG A N 1
ATOM 680 C CA . ARG A 1 89 ? 61.041 -6.640 -1.384 1.00 57.31 89 ARG A CA 1
ATOM 681 C C . ARG A 1 89 ? 61.151 -5.442 -2.317 1.00 57.31 89 ARG A C 1
ATOM 683 O O . ARG A 1 89 ? 60.236 -5.126 -3.064 1.00 57.31 89 ARG A O 1
ATOM 690 N N . THR A 1 90 ? 62.280 -4.762 -2.182 1.00 49.44 90 THR A N 1
ATOM 691 C CA . THR A 1 90 ? 62.883 -3.863 -3.163 1.00 49.44 90 THR A CA 1
ATOM 692 C C . THR A 1 90 ? 63.542 -4.691 -4.268 1.00 49.44 90 THR A C 1
ATOM 694 O O . THR A 1 90 ? 64.218 -5.674 -3.972 1.00 49.44 90 THR A O 1
ATOM 697 N N . GLY A 1 91 ? 63.349 -4.272 -5.516 1.00 48.56 91 GLY A N 1
ATOM 698 C CA . GLY A 1 91 ? 63.932 -4.845 -6.734 1.00 48.56 91 GLY A CA 1
ATOM 699 C C . GLY A 1 91 ? 62.900 -4.701 -7.854 1.00 48.56 91 GLY A C 1
ATOM 700 O O . GLY A 1 91 ? 61.918 -5.428 -7.860 1.00 48.56 91 GLY A O 1
ATOM 701 N N . GLY A 1 92 ? 62.952 -3.686 -8.717 1.00 51.50 92 GLY A N 1
ATOM 702 C CA . GLY A 1 92 ? 64.123 -3.293 -9.499 1.00 51.50 92 GLY A CA 1
ATOM 703 C C . GLY A 1 92 ? 64.141 -4.176 -10.743 1.00 51.50 92 GLY A C 1
ATOM 704 O O . GLY A 1 92 ? 64.744 -5.242 -10.723 1.00 51.50 92 GLY A O 1
ATOM 705 N N . GLY A 1 93 ? 63.379 -3.782 -11.763 1.00 45.88 93 GLY A N 1
ATOM 706 C CA . GLY A 1 93 ? 63.152 -4.582 -12.963 1.00 45.88 93 GLY A CA 1
ATOM 707 C C . GLY A 1 93 ? 62.173 -3.897 -13.906 1.00 45.88 93 GLY A C 1
ATOM 708 O O . GLY A 1 93 ? 61.030 -4.324 -14.048 1.00 45.88 93 GLY A O 1
ATOM 709 N N . GLU A 1 94 ? 62.621 -2.801 -14.512 1.00 58.06 94 GLU A N 1
ATOM 710 C CA . GLU A 1 94 ? 62.058 -2.301 -15.761 1.00 58.06 94 GLU A CA 1
ATOM 711 C C . GLU A 1 94 ? 62.247 -3.371 -16.841 1.00 58.06 94 GLU A C 1
ATOM 713 O O . GLU A 1 94 ? 63.349 -3.889 -17.009 1.00 58.06 94 GLU A O 1
ATOM 718 N N . THR A 1 95 ? 61.165 -3.742 -17.527 1.00 49.16 95 THR A N 1
ATOM 719 C CA . THR A 1 95 ? 61.078 -4.059 -18.968 1.00 49.16 95 THR A CA 1
ATOM 720 C C . THR A 1 95 ? 59.798 -4.847 -19.245 1.00 49.16 95 THR A C 1
ATOM 722 O O . THR A 1 95 ? 59.482 -5.840 -18.594 1.00 49.16 95 THR A O 1
ATOM 725 N N . GLY A 1 96 ? 59.059 -4.414 -20.267 1.00 49.00 96 GLY A N 1
ATOM 726 C CA . GLY A 1 96 ? 58.007 -5.218 -20.885 1.00 49.00 96 GLY A CA 1
ATOM 727 C C . GLY A 1 96 ? 56.588 -4.783 -20.543 1.00 49.00 96 GLY A C 1
ATOM 728 O O . GLY A 1 96 ? 55.843 -5.508 -19.884 1.00 49.00 96 GLY A O 1
ATOM 729 N N . ALA A 1 97 ? 56.184 -3.635 -21.087 1.00 54.97 97 ALA A N 1
ATOM 730 C CA . ALA A 1 97 ? 54.788 -3.254 -21.253 1.00 54.97 97 ALA A CA 1
ATOM 731 C C . ALA A 1 97 ? 54.065 -4.268 -22.164 1.00 54.97 97 ALA A C 1
ATOM 733 O O . ALA A 1 97 ? 53.899 -4.066 -23.361 1.00 54.97 97 ALA A O 1
ATOM 734 N N . LYS A 1 98 ? 53.640 -5.396 -21.592 1.00 55.72 98 LYS A N 1
ATOM 735 C CA . LYS A 1 98 ? 52.595 -6.244 -22.163 1.00 55.72 98 LYS A CA 1
ATOM 736 C C . LYS A 1 98 ? 51.303 -5.844 -21.475 1.00 55.72 98 LYS A C 1
ATOM 738 O O . LYS A 1 98 ? 51.039 -6.256 -20.345 1.00 55.72 98 LYS A O 1
ATOM 743 N N . THR A 1 99 ? 50.521 -5.015 -22.158 1.00 53.75 99 THR A N 1
ATOM 744 C CA . THR A 1 99 ? 49.131 -4.685 -21.839 1.00 53.75 99 THR A CA 1
ATOM 745 C C . THR A 1 99 ? 48.304 -5.968 -21.877 1.00 53.75 99 THR A C 1
ATOM 747 O O . THR A 1 99 ? 47.625 -6.294 -22.845 1.00 53.75 99 THR A O 1
ATOM 750 N N . LYS A 1 100 ? 48.391 -6.757 -20.801 1.00 59.03 100 LYS A N 1
ATOM 751 C CA . LYS A 1 100 ? 47.463 -7.852 -20.547 1.00 59.03 100 LYS A CA 1
ATOM 752 C C . LYS A 1 100 ? 46.092 -7.205 -20.459 1.00 59.03 100 LYS A C 1
ATOM 754 O O . LYS A 1 100 ? 45.812 -6.518 -19.477 1.00 59.03 100 LYS A O 1
ATOM 759 N N . ALA A 1 101 ? 45.287 -7.392 -21.505 1.00 59.22 101 ALA A N 1
ATOM 760 C CA . ALA A 1 101 ? 43.874 -7.073 -21.518 1.00 59.22 101 ALA A CA 1
ATOM 761 C 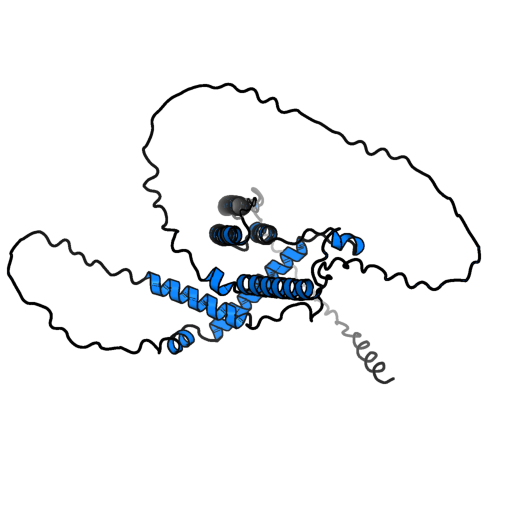C . ALA A 1 101 ? 43.293 -7.615 -20.212 1.00 59.22 101 ALA A C 1
ATOM 763 O O . ALA A 1 101 ? 43.196 -8.830 -20.016 1.00 59.22 101 ALA A O 1
ATOM 764 N N . LYS A 1 102 ? 43.033 -6.710 -19.260 1.00 62.44 102 LYS A N 1
ATOM 765 C CA . LYS A 1 102 ? 42.358 -7.048 -18.016 1.00 62.44 102 LYS A CA 1
ATOM 766 C C . LYS A 1 102 ? 40.999 -7.528 -18.477 1.00 62.44 102 LYS A C 1
ATOM 768 O O . LYS A 1 102 ? 40.171 -6.703 -18.841 1.00 62.44 102 LYS A O 1
ATOM 773 N N . LYS A 1 103 ? 40.838 -8.854 -18.547 1.00 60.94 103 LYS A N 1
ATOM 774 C CA . LYS A 1 103 ? 39.568 -9.550 -18.730 1.00 60.94 103 LYS A CA 1
ATOM 775 C C . LYS A 1 103 ? 38.611 -8.828 -17.801 1.00 60.94 103 LYS A C 1
ATOM 777 O O . LYS A 1 103 ? 38.786 -8.925 -16.583 1.00 60.94 103 LYS A O 1
ATOM 782 N N . GLY A 1 104 ? 37.776 -7.962 -18.380 1.00 57.53 104 GLY A N 1
ATOM 783 C CA . GLY A 1 104 ? 36.897 -7.093 -17.626 1.00 57.53 104 GLY A CA 1
ATOM 784 C C . GLY A 1 104 ? 36.116 -8.035 -16.749 1.00 57.53 104 GLY A C 1
ATOM 785 O O . GLY A 1 104 ? 35.363 -8.856 -17.267 1.00 57.53 104 GLY A O 1
ATOM 786 N N . ARG A 1 105 ? 36.394 -8.023 -15.439 1.00 60.56 105 ARG A N 1
ATOM 787 C CA . ARG A 1 105 ? 35.462 -8.620 -14.496 1.00 60.56 105 ARG A CA 1
ATOM 788 C C . ARG A 1 105 ? 34.173 -7.919 -14.858 1.00 60.56 105 ARG A C 1
ATOM 790 O O . ARG A 1 105 ? 34.161 -6.690 -14.766 1.00 60.56 105 ARG A O 1
ATOM 797 N N . VAL A 1 106 ? 33.218 -8.671 -15.409 1.00 56.19 106 VAL A N 1
ATOM 798 C CA . VAL A 1 106 ? 31.837 -8.233 -15.584 1.00 56.19 106 VAL A CA 1
ATOM 799 C C . VAL A 1 106 ? 31.503 -7.703 -14.213 1.00 56.19 106 VAL A C 1
ATOM 801 O O . VAL A 1 106 ? 31.486 -8.450 -13.235 1.00 56.19 106 VAL A O 1
ATOM 804 N N . ARG A 1 107 ? 31.600 -6.380 -14.114 1.00 54.12 107 ARG A N 1
ATOM 805 C CA . ARG A 1 107 ? 31.643 -5.685 -12.846 1.00 54.12 107 ARG A CA 1
ATOM 806 C C . ARG A 1 107 ? 30.227 -5.880 -12.399 1.00 54.12 107 ARG A C 1
ATOM 808 O O . ARG A 1 107 ? 29.362 -5.390 -13.114 1.00 54.12 107 ARG A O 1
ATOM 815 N N . ASP A 1 108 ? 30.067 -6.713 -11.376 1.00 52.47 108 ASP A N 1
ATOM 816 C CA . ASP A 1 108 ? 28.786 -7.182 -10.875 1.00 52.47 108 ASP A CA 1
ATOM 817 C C . ASP A 1 108 ? 27.795 -6.040 -11.049 1.00 52.47 108 ASP A C 1
ATOM 819 O O . ASP A 1 108 ? 27.960 -4.981 -10.436 1.00 52.47 108 ASP A O 1
ATOM 823 N N . THR A 1 109 ? 26.908 -6.168 -12.040 1.00 49.44 109 THR A N 1
ATOM 824 C CA . THR A 1 109 ? 25.971 -5.114 -12.452 1.00 49.44 109 THR A CA 1
ATOM 825 C C . THR A 1 109 ? 24.834 -5.073 -11.448 1.00 49.44 109 THR A C 1
ATOM 827 O O . THR A 1 109 ? 23.665 -5.005 -11.804 1.00 49.44 109 THR A O 1
ATOM 830 N N . TRP A 1 110 ? 25.191 -5.189 -10.174 1.00 52.75 110 TRP A N 1
ATOM 831 C CA . TRP A 1 110 ? 24.329 -4.871 -9.072 1.00 52.75 110 TRP A CA 1
ATOM 832 C C . TRP A 1 110 ? 24.093 -3.381 -9.195 1.00 52.75 110 TRP A C 1
ATOM 834 O O . TRP A 1 110 ? 25.035 -2.578 -9.236 1.00 52.75 110 TRP A O 1
ATOM 844 N N . THR A 1 111 ? 22.823 -3.050 -9.374 1.00 56.72 111 THR A N 1
ATOM 845 C CA . THR A 1 111 ? 22.313 -1.694 -9.447 1.00 56.72 111 THR A CA 1
ATOM 846 C C . THR A 1 111 ? 22.951 -0.905 -8.315 1.00 56.72 111 THR A C 1
ATOM 848 O O . THR A 1 111 ? 22.852 -1.265 -7.140 1.00 56.72 111 THR A O 1
ATOM 851 N N . ARG A 1 112 ? 23.731 0.115 -8.681 1.00 59.88 112 ARG A N 1
ATOM 852 C CA . ARG A 1 112 ? 24.395 0.970 -7.702 1.00 59.88 112 ARG A CA 1
ATOM 853 C C . ARG A 1 112 ? 23.297 1.637 -6.888 1.00 59.88 112 ARG A C 1
ATOM 855 O O . ARG A 1 112 ? 22.462 2.323 -7.459 1.00 59.88 112 ARG A O 1
ATOM 862 N N . TRP A 1 113 ? 23.310 1.432 -5.578 1.00 56.28 113 TRP A N 1
ATOM 863 C CA . TRP A 1 113 ? 22.452 2.167 -4.657 1.00 56.28 113 TRP A CA 1
ATOM 864 C C . TRP A 1 113 ? 23.221 3.375 -4.097 1.00 56.28 113 TRP A C 1
ATOM 866 O O . TRP A 1 113 ? 24.376 3.211 -3.690 1.00 56.28 113 TRP A O 1
ATOM 876 N N . PRO A 1 114 ? 22.625 4.582 -4.055 1.00 66.38 114 PRO A N 1
ATOM 877 C CA . PRO A 1 114 ? 21.322 4.951 -4.623 1.00 66.38 114 PRO A CA 1
ATOM 878 C C . PRO A 1 114 ? 21.332 4.923 -6.160 1.00 66.38 114 PRO A C 1
ATOM 880 O O . PRO A 1 114 ? 22.355 5.251 -6.767 1.00 66.38 114 PRO A O 1
ATOM 883 N N . LEU A 1 115 ? 20.199 4.546 -6.769 1.00 66.62 115 LEU A N 1
ATOM 884 C CA . LEU A 1 115 ? 20.019 4.628 -8.222 1.00 66.62 115 LEU A CA 1
ATOM 885 C C . LEU A 1 115 ? 20.239 6.076 -8.663 1.00 66.62 115 LEU A C 1
ATOM 887 O O . LEU A 1 115 ? 19.729 7.008 -8.035 1.00 66.62 115 LEU A O 1
ATOM 891 N N . LEU A 1 116 ? 21.030 6.282 -9.715 1.00 76.12 116 LEU A N 1
ATOM 892 C CA . LEU A 1 116 ? 21.210 7.619 -10.266 1.00 76.12 116 LEU A CA 1
ATOM 893 C C . LEU A 1 116 ? 19.918 8.032 -10.979 1.00 76.12 116 LEU A C 1
ATOM 895 O O . LEU A 1 116 ? 19.199 7.187 -11.501 1.00 76.12 116 LEU A O 1
ATOM 899 N N . ALA A 1 117 ? 19.632 9.334 -11.046 1.00 74.69 117 ALA A N 1
ATOM 900 C CA . ALA A 1 117 ? 18.404 9.849 -11.666 1.00 74.69 117 ALA A CA 1
ATOM 901 C C . ALA A 1 117 ? 18.218 9.441 -13.146 1.00 74.69 117 ALA A C 1
ATOM 903 O O . ALA A 1 117 ? 17.117 9.553 -13.664 1.00 74.69 117 ALA A O 1
ATOM 904 N N . GLY A 1 118 ? 19.273 8.967 -13.822 1.00 80.94 118 GLY A N 1
ATOM 905 C CA . GLY A 1 118 ? 19.198 8.411 -15.180 1.00 80.94 118 GLY A CA 1
ATOM 906 C C . GLY A 1 118 ? 19.004 6.891 -15.256 1.00 80.94 118 GLY A C 1
ATOM 907 O O . GLY A 1 118 ? 18.764 6.381 -16.344 1.00 80.94 118 GLY A O 1
ATOM 908 N N . ASP A 1 119 ? 19.114 6.172 -14.135 1.00 77.62 119 ASP A N 1
ATOM 909 C CA . ASP A 1 119 ? 18.939 4.713 -14.065 1.00 77.62 119 ASP A CA 1
ATOM 910 C C . ASP A 1 119 ? 17.488 4.321 -13.728 1.00 77.62 119 ASP A C 1
ATOM 912 O O . ASP A 1 119 ? 17.103 3.162 -13.881 1.00 77.62 119 ASP A O 1
ATOM 916 N N . VAL A 1 120 ? 16.685 5.275 -13.245 1.00 78.06 120 VAL A N 1
ATOM 917 C CA . VAL A 1 120 ? 15.268 5.075 -12.930 1.00 78.06 120 VAL A CA 1
ATOM 918 C C . VAL A 1 120 ? 14.452 5.460 -14.157 1.00 78.06 120 VAL A C 1
ATOM 920 O O . VAL A 1 120 ? 14.499 6.606 -14.600 1.00 78.06 120 VAL A O 1
ATOM 923 N N . HIS A 1 121 ? 13.712 4.502 -14.713 1.00 80.56 121 HIS A N 1
ATOM 924 C CA . HIS A 1 121 ? 12.742 4.788 -15.764 1.00 80.56 121 HIS A CA 1
ATOM 925 C C . HIS A 1 121 ? 11.700 5.771 -15.217 1.00 80.56 121 HIS A C 1
ATOM 927 O O . HIS A 1 121 ? 11.066 5.499 -14.198 1.00 80.56 121 HIS A O 1
ATOM 933 N N . VAL A 1 122 ? 11.569 6.930 -15.864 1.00 82.81 122 VAL A N 1
ATOM 934 C CA . VAL A 1 122 ? 10.492 7.873 -15.564 1.00 82.81 122 VAL A CA 1
ATOM 935 C C . VAL A 1 122 ? 9.228 7.283 -16.185 1.00 82.81 122 VAL A C 1
ATOM 937 O O . VAL A 1 122 ? 9.227 7.098 -17.402 1.00 82.81 122 VAL A O 1
ATOM 940 N N . PRO A 1 123 ? 8.201 6.940 -15.388 1.00 84.94 123 PRO A N 1
ATOM 941 C CA . PRO A 1 123 ? 6.974 6.376 -15.930 1.00 84.94 123 PRO A CA 1
ATOM 942 C C . PRO A 1 123 ? 6.325 7.365 -16.901 1.00 84.94 123 PRO A C 1
ATOM 944 O O . PRO A 1 123 ? 6.368 8.578 -16.686 1.00 84.94 123 PRO A O 1
ATOM 947 N N . GLU A 1 124 ? 5.734 6.837 -17.972 1.00 89.12 124 GLU A N 1
ATOM 948 C CA . GLU A 1 124 ? 5.022 7.640 -18.975 1.00 89.12 124 GLU A CA 1
ATOM 949 C C . GLU A 1 124 ? 3.735 8.257 -18.407 1.00 89.12 124 GLU A C 1
ATOM 951 O O . GLU A 1 124 ? 3.281 9.288 -18.901 1.00 89.12 124 GLU A O 1
ATOM 956 N N . TRP A 1 125 ? 3.181 7.658 -17.348 1.00 90.31 125 TRP A N 1
ATOM 957 C CA . TRP A 1 125 ? 1.953 8.093 -16.685 1.00 90.31 125 TRP A CA 1
ATOM 958 C C . TRP A 1 125 ? 2.229 8.657 -15.294 1.00 90.31 125 TRP A C 1
ATOM 960 O O . TRP A 1 125 ? 3.053 8.133 -14.535 1.00 90.31 125 TRP A O 1
ATOM 970 N N . GLY A 1 126 ? 1.533 9.744 -14.959 1.00 93.75 126 GLY A N 1
ATOM 971 C CA . GLY A 1 126 ? 1.567 10.312 -13.621 1.00 93.75 126 GLY A CA 1
ATOM 972 C C . GLY A 1 126 ? 0.751 9.477 -12.635 1.00 93.75 126 GLY A C 1
ATOM 973 O O . GLY A 1 126 ? -0.150 8.732 -13.011 1.00 93.75 126 GLY A O 1
ATOM 974 N N . LEU A 1 127 ? 1.008 9.668 -11.337 1.00 94.44 127 LEU A N 1
ATOM 975 C CA . LEU A 1 127 ? 0.190 9.057 -10.280 1.00 94.44 127 LEU A CA 1
ATOM 976 C C . LEU A 1 127 ? -1.292 9.463 -10.397 1.00 94.44 127 LEU A C 1
ATOM 978 O O . LEU A 1 127 ? -2.168 8.674 -10.067 1.00 94.44 127 LEU A O 1
ATOM 982 N N . GLU A 1 128 ? -1.576 10.687 -10.855 1.00 96.25 128 GLU A N 1
ATOM 983 C CA . GLU A 1 128 ? -2.950 11.167 -11.070 1.00 96.25 128 GLU A CA 1
ATOM 984 C C . GLU A 1 128 ? -3.673 10.351 -12.152 1.00 96.25 128 GLU A C 1
ATOM 986 O O . GLU A 1 128 ? -4.824 9.971 -11.947 1.00 96.25 128 GLU A O 1
ATOM 991 N N . ASP A 1 129 ? -2.987 10.014 -13.248 1.00 94.44 129 ASP A N 1
ATOM 992 C CA . ASP A 1 129 ? -3.550 9.234 -14.356 1.00 94.44 129 ASP A CA 1
ATOM 993 C C . ASP A 1 129 ? -3.844 7.792 -13.922 1.00 94.44 129 ASP A C 1
ATOM 995 O O . ASP A 1 129 ? -4.923 7.260 -14.185 1.00 94.44 129 ASP A O 1
ATOM 999 N N . GLU A 1 130 ? -2.917 7.176 -13.182 1.00 94.25 130 GLU A N 1
ATOM 1000 C CA . GLU A 1 130 ? -3.093 5.825 -12.642 1.00 94.25 130 GLU A CA 1
ATOM 1001 C C . GLU A 1 130 ? -4.250 5.771 -11.630 1.00 94.25 130 GLU A C 1
ATOM 1003 O O . GLU A 1 130 ? -5.100 4.881 -11.686 1.00 94.25 130 GLU A O 1
ATOM 1008 N N . VAL A 1 131 ? -4.342 6.764 -10.739 1.00 95.62 131 VAL A N 1
ATOM 1009 C CA . VAL A 1 131 ? -5.452 6.879 -9.783 1.00 95.62 131 VAL A CA 1
ATOM 1010 C C . VAL A 1 131 ? -6.780 7.127 -10.505 1.00 95.62 131 VAL A C 1
ATOM 1012 O O . VAL A 1 131 ? -7.786 6.538 -10.103 1.00 95.62 131 VAL A O 1
ATOM 1015 N N . LYS A 1 132 ? -6.805 7.940 -11.575 1.00 94.31 132 LYS A N 1
ATOM 1016 C CA . LYS A 1 132 ? -7.998 8.151 -12.418 1.00 94.31 132 LYS A CA 1
ATOM 1017 C C . LYS A 1 132 ? -8.466 6.824 -13.008 1.00 94.31 132 LYS A C 1
ATOM 1019 O O . LYS A 1 132 ? -9.626 6.465 -12.826 1.00 94.31 132 LYS A O 1
ATOM 1024 N N . LEU A 1 133 ? -7.565 6.075 -13.643 1.00 93.06 133 LEU A N 1
ATOM 1025 C CA . LEU A 1 133 ? -7.881 4.794 -14.276 1.00 93.06 133 LEU A CA 1
ATOM 1026 C C . LEU A 1 133 ? -8.424 3.782 -13.260 1.00 93.06 133 LEU A C 1
ATOM 1028 O O . LEU A 1 133 ? -9.475 3.183 -13.486 1.00 93.06 133 LEU A O 1
ATOM 1032 N N . LEU A 1 134 ? -7.762 3.635 -12.108 1.00 93.50 134 LEU A N 1
ATOM 1033 C CA . LEU A 1 134 ? -8.218 2.734 -11.046 1.00 93.50 134 LEU A CA 1
ATOM 1034 C C . LEU A 1 134 ? -9.587 3.145 -10.490 1.00 93.50 134 LEU A C 1
ATOM 1036 O O . LEU A 1 134 ? -10.446 2.292 -10.268 1.00 93.50 134 LEU A O 1
ATOM 1040 N N . ALA A 1 135 ? -9.815 4.443 -10.285 1.00 94.50 135 ALA A N 1
ATOM 1041 C CA . ALA A 1 135 ? -11.092 4.947 -9.798 1.00 94.50 135 ALA A CA 1
ATOM 1042 C C . ALA A 1 135 ? -12.227 4.694 -10.804 1.00 94.50 135 ALA A C 1
ATOM 1044 O O . ALA A 1 135 ? -13.282 4.197 -10.407 1.00 94.50 135 ALA A O 1
ATOM 1045 N N . LEU A 1 136 ? -12.004 4.957 -12.098 1.00 93.25 136 LEU A N 1
ATOM 1046 C CA . LEU A 1 136 ? -12.970 4.652 -13.161 1.00 93.25 136 LEU A CA 1
ATOM 1047 C C . LEU A 1 136 ? -13.276 3.159 -13.223 1.00 93.25 136 LEU A C 1
ATOM 1049 O O . LEU A 1 136 ? -14.437 2.763 -13.310 1.00 93.25 136 LEU A O 1
ATOM 1053 N N . GLN A 1 137 ? -12.254 2.316 -13.097 1.00 91.12 137 GLN A N 1
ATOM 1054 C CA . GLN A 1 137 ? -12.440 0.875 -13.124 1.00 91.12 137 GLN A CA 1
ATOM 1055 C C . GLN A 1 137 ? -13.298 0.378 -11.949 1.00 91.12 137 GLN A C 1
ATOM 1057 O O . GLN A 1 137 ? -14.184 -0.460 -12.132 1.00 91.12 137 GLN A O 1
ATOM 1062 N N . VAL A 1 138 ? -13.073 0.913 -10.745 1.00 92.12 138 VAL A N 1
ATOM 1063 C CA . VAL A 1 138 ? -13.889 0.595 -9.565 1.00 92.12 138 VAL A CA 1
ATOM 1064 C C . VAL A 1 138 ? -15.328 1.074 -9.758 1.00 92.12 138 VAL A C 1
ATOM 1066 O O . VAL A 1 138 ? -16.256 0.319 -9.470 1.00 92.12 138 VAL A O 1
ATOM 1069 N N . LEU A 1 139 ? -15.538 2.278 -10.298 1.00 91.94 139 LEU A N 1
ATOM 1070 C CA . LEU A 1 139 ? -16.877 2.785 -10.617 1.00 91.94 139 LEU A CA 1
ATOM 1071 C C . LEU A 1 139 ? -17.587 1.908 -11.655 1.00 91.94 139 LEU A C 1
ATOM 1073 O O . LEU A 1 139 ? -18.753 1.567 -11.471 1.00 91.94 139 LEU A O 1
ATOM 1077 N N . LYS A 1 140 ? -16.879 1.462 -12.696 1.00 89.31 140 LYS A N 1
ATOM 1078 C CA . LYS A 1 140 ? -17.410 0.556 -13.723 1.00 89.31 140 LYS A CA 1
ATOM 1079 C C . LYS A 1 140 ? -17.794 -0.804 -13.144 1.00 89.31 140 LYS A C 1
ATOM 1081 O O . LYS A 1 140 ? -18.859 -1.327 -13.465 1.00 89.31 140 LYS A O 1
ATOM 1086 N N . ALA A 1 141 ? -16.977 -1.352 -12.243 1.00 88.38 141 ALA A N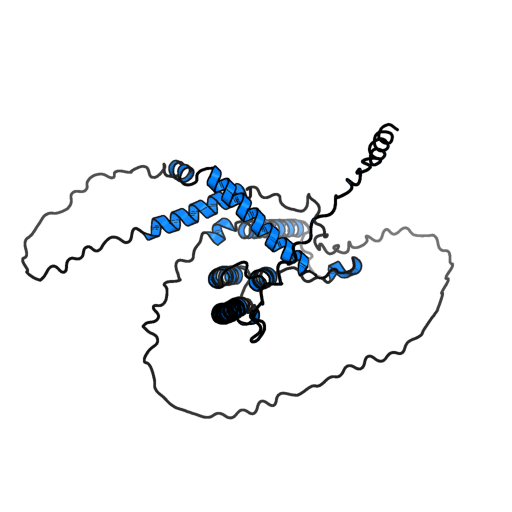 1
ATOM 1087 C CA . ALA A 1 141 ? -17.287 -2.594 -11.538 1.00 88.38 141 ALA A CA 1
ATOM 1088 C C . ALA A 1 141 ? -18.524 -2.457 -10.630 1.00 88.38 141 ALA A C 1
ATOM 1090 O O . ALA A 1 141 ? -19.341 -3.375 -10.555 1.00 88.38 141 ALA A O 1
ATOM 1091 N N . LEU A 1 142 ? -18.695 -1.301 -9.979 1.00 89.19 142 LEU A N 1
ATOM 1092 C CA . LEU A 1 142 ? -19.865 -1.005 -9.149 1.00 89.19 142 LEU A CA 1
ATOM 1093 C C . LEU A 1 142 ? -21.139 -0.836 -9.993 1.00 89.19 142 LEU A C 1
ATOM 1095 O O . LEU A 1 142 ? -22.179 -1.391 -9.637 1.00 89.19 142 LEU A O 1
ATOM 1099 N N . SER A 1 143 ? -21.054 -0.141 -11.129 1.00 88.88 143 SER A N 1
ATOM 1100 C CA . SER A 1 143 ? -22.177 0.057 -12.056 1.00 88.88 143 SER A CA 1
ATOM 1101 C C . SER A 1 143 ? -22.571 -1.224 -12.796 1.00 88.88 143 SER A C 1
ATOM 1103 O O . SER A 1 143 ? -23.750 -1.462 -13.036 1.00 88.88 143 SER A O 1
ATOM 1105 N N . GLY A 1 144 ? -21.607 -2.087 -13.128 1.00 84.31 144 GLY A N 1
ATOM 1106 C CA . GLY A 1 144 ? -21.867 -3.369 -13.789 1.00 84.31 144 GLY A CA 1
ATOM 1107 C C . GLY A 1 144 ? -22.502 -4.426 -12.879 1.00 84.31 144 GLY A C 1
ATOM 1108 O O . GLY A 1 144 ? -23.115 -5.369 -13.369 1.00 84.31 144 GLY A O 1
ATOM 1109 N N . SER A 1 145 ? -22.392 -4.281 -11.554 1.00 78.69 145 SER A N 1
ATOM 1110 C CA . SER A 1 145 ? -22.948 -5.248 -10.598 1.00 78.69 145 SER A CA 1
ATOM 1111 C C . SER A 1 145 ? -24.457 -5.092 -10.362 1.00 78.69 145 SER A C 1
ATOM 1113 O O . SER A 1 145 ? -25.074 -5.998 -9.797 1.00 78.69 145 SER A O 1
ATOM 1115 N N . THR A 1 146 ? -25.067 -3.965 -10.736 1.00 67.62 146 THR A N 1
ATOM 1116 C CA . THR A 1 146 ? -26.480 -3.670 -10.434 1.00 67.62 146 THR A CA 1
ATOM 1117 C C . THR A 1 146 ? -27.447 -4.083 -11.542 1.00 67.62 146 THR A C 1
ATOM 1119 O O . THR A 1 146 ? -28.654 -4.107 -11.314 1.00 67.62 146 THR A O 1
ATOM 1122 N N . SER A 1 147 ? -26.951 -4.504 -12.706 1.00 60.12 147 SER A N 1
ATOM 1123 C CA . SER A 1 147 ? -27.763 -5.030 -13.806 1.00 60.12 147 SER A CA 1
ATOM 1124 C C . SER A 1 147 ? -27.932 -6.551 -13.732 1.00 60.12 147 SER A C 1
ATOM 1126 O O . SER A 1 147 ? -27.835 -7.254 -14.737 1.00 60.12 147 SER A O 1
ATOM 1128 N N . THR A 1 148 ? -28.240 -7.093 -12.548 1.00 57.53 148 THR A N 1
ATOM 1129 C CA . THR A 1 148 ? -28.897 -8.405 -12.522 1.00 57.53 148 THR A CA 1
ATOM 1130 C C . THR A 1 148 ? -30.295 -8.202 -13.104 1.00 57.53 148 THR A C 1
ATOM 1132 O O . THR A 1 148 ? -31.089 -7.456 -12.526 1.00 57.53 148 THR A O 1
ATOM 1135 N N . PRO A 1 149 ? -30.609 -8.787 -14.275 1.00 58.50 149 PRO A N 1
ATOM 1136 C CA . PRO A 1 149 ? -31.911 -8.616 -14.883 1.00 58.50 149 PRO A CA 1
ATOM 1137 C C . PRO A 1 149 ? -32.925 -9.171 -13.898 1.00 58.50 149 PRO A C 1
ATOM 1139 O O . PRO A 1 149 ? -32.861 -10.341 -13.515 1.00 58.50 149 PRO A O 1
ATOM 1142 N N . GLY A 1 150 ? -33.831 -8.303 -13.455 1.00 51.06 150 GLY A N 1
ATOM 1143 C CA . GLY A 1 150 ? -34.978 -8.695 -12.669 1.00 51.06 150 GLY A CA 1
ATOM 1144 C C . GLY A 1 150 ? -35.724 -9.787 -13.417 1.00 51.06 150 GLY A C 1
ATOM 1145 O O . GLY A 1 150 ? -36.539 -9.510 -14.297 1.00 51.06 150 GLY A O 1
ATOM 1146 N N . VAL A 1 151 ? -35.481 -11.033 -13.013 1.00 56.38 151 VAL A N 1
ATOM 1147 C CA . VAL A 1 151 ? -36.461 -12.105 -13.094 1.00 56.38 151 VAL A CA 1
ATOM 1148 C C . VAL A 1 151 ? -37.590 -11.660 -12.173 1.00 56.38 151 VAL A C 1
ATOM 1150 O O . VAL A 1 151 ? -37.726 -12.083 -11.031 1.00 56.38 151 VAL A O 1
ATOM 1153 N N . SER A 1 152 ? -38.419 -10.763 -12.702 1.00 46.91 152 SER A N 1
ATOM 1154 C CA . SER A 1 152 ? -39.814 -10.583 -12.329 1.00 46.91 152 SER A CA 1
ATOM 1155 C C . SER A 1 152 ? -40.588 -11.824 -12.787 1.00 46.91 152 SER A C 1
ATOM 1157 O O . SER A 1 152 ? -41.566 -11.764 -13.523 1.00 46.91 152 SER A O 1
ATOM 1159 N N . GLY A 1 153 ? -40.118 -12.990 -12.343 1.00 45.53 153 GLY A N 1
ATOM 1160 C CA . GLY A 1 153 ? -40.873 -14.222 -12.334 1.00 45.53 153 GLY A CA 1
ATOM 1161 C C . GLY A 1 153 ? -41.875 -14.112 -11.202 1.00 45.53 153 GLY A C 1
ATOM 1162 O O . GLY A 1 153 ? -41.658 -14.629 -10.111 1.00 45.53 153 GLY A O 1
ATOM 1163 N N . PHE A 1 154 ? -42.981 -13.419 -11.469 1.00 50.84 154 PHE A N 1
ATOM 1164 C CA . PHE A 1 154 ? -44.243 -13.809 -10.861 1.00 50.84 154 PHE A CA 1
ATOM 1165 C C . PHE A 1 154 ? -44.364 -15.337 -10.994 1.00 50.84 154 PHE A C 1
ATOM 1167 O O . PHE A 1 154 ? -44.186 -15.845 -12.106 1.00 50.84 154 PHE A O 1
ATOM 1174 N N . PRO A 1 155 ? -44.672 -16.089 -9.923 1.00 54.09 155 PRO A N 1
ATOM 1175 C CA . PRO A 1 155 ? -45.133 -17.457 -10.084 1.00 54.09 155 PRO A CA 1
ATOM 1176 C C . PRO A 1 155 ? -46.514 -17.390 -10.748 1.00 54.09 155 PRO A C 1
ATOM 1178 O O . PRO A 1 155 ? -47.542 -17.300 -10.079 1.00 54.09 155 PRO A O 1
ATOM 1181 N N . ALA A 1 156 ? -46.527 -17.356 -12.082 1.00 49.62 156 ALA A N 1
ATOM 1182 C CA . ALA A 1 156 ? -47.721 -17.576 -12.874 1.00 49.62 156 ALA A CA 1
ATOM 1183 C C . ALA A 1 156 ? -48.128 -19.034 -12.663 1.00 49.62 156 ALA A C 1
ATOM 1185 O O . ALA A 1 156 ? -47.522 -19.976 -13.174 1.00 49.62 156 ALA A O 1
ATOM 1186 N N . THR A 1 157 ? -49.125 -19.184 -11.807 1.00 49.50 157 THR A N 1
ATOM 1187 C CA . THR A 1 157 ? -49.908 -20.387 -11.611 1.00 49.50 157 THR A CA 1
ATOM 1188 C C . THR A 1 157 ? -50.403 -20.917 -12.956 1.00 49.50 157 THR A C 1
ATOM 1190 O O . THR A 1 157 ? -50.815 -20.170 -13.839 1.00 49.50 157 THR A O 1
ATOM 1193 N N . ALA A 1 158 ? -50.305 -22.236 -13.090 1.00 57.62 158 ALA A N 1
ATOM 1194 C CA . ALA A 1 158 ? -50.640 -23.020 -14.263 1.00 57.62 158 ALA A CA 1
ATOM 1195 C C . ALA A 1 158 ? -52.010 -22.681 -14.873 1.00 57.62 158 ALA A C 1
ATOM 1197 O O . ALA A 1 158 ? -53.023 -22.737 -14.179 1.00 57.62 158 ALA A O 1
ATOM 1198 N N . ALA A 1 159 ? -52.034 -22.459 -16.186 1.00 54.19 159 ALA A N 1
ATOM 1199 C CA . ALA A 1 159 ? -53.054 -23.005 -17.076 1.00 54.19 159 ALA A CA 1
ATOM 1200 C C . ALA A 1 159 ? -52.567 -22.916 -18.528 1.00 54.19 159 ALA A C 1
ATOM 1202 O O . ALA A 1 159 ? -52.133 -21.867 -19.000 1.00 54.19 159 ALA A O 1
ATOM 1203 N N . GLU A 1 160 ? -52.612 -24.066 -19.183 1.00 66.31 160 GLU A N 1
ATOM 1204 C CA . GLU A 1 160 ? -52.350 -24.313 -20.595 1.00 66.31 160 GLU A CA 1
ATOM 1205 C C . GLU A 1 160 ? -53.253 -23.470 -21.510 1.00 66.31 160 GLU A C 1
ATOM 1207 O O . GLU A 1 160 ? -54.405 -23.241 -21.154 1.00 66.31 160 GLU A O 1
ATOM 1212 N N . ASP A 1 161 ? -52.770 -23.064 -22.692 1.00 53.06 161 ASP A N 1
ATOM 1213 C CA . ASP A 1 161 ? -53.360 -23.513 -23.967 1.00 53.06 161 ASP A CA 1
ATOM 1214 C C . ASP A 1 161 ? -52.504 -23.090 -25.180 1.00 53.06 161 ASP A C 1
ATOM 1216 O O . ASP A 1 161 ? -51.871 -22.033 -25.213 1.00 53.06 161 ASP A O 1
ATOM 1220 N N . LEU A 1 162 ? -52.488 -23.959 -26.184 1.00 65.06 162 LEU A N 1
ATOM 1221 C CA . LEU A 1 162 ? -51.723 -23.923 -27.427 1.00 65.06 162 LEU A CA 1
ATOM 1222 C C . LEU A 1 162 ? -52.416 -23.044 -28.483 1.00 65.06 162 LEU A C 1
ATOM 1224 O O . LEU A 1 162 ? -53.560 -23.320 -28.821 1.00 65.06 162 LEU A O 1
ATOM 1228 N N . SER A 1 163 ? -51.719 -22.091 -29.126 1.00 54.25 163 SER A N 1
ATOM 1229 C CA . SER A 1 163 ? -52.066 -21.664 -30.502 1.00 54.25 163 SER A CA 1
ATOM 1230 C C . SER A 1 163 ? -50.999 -20.788 -31.195 1.00 54.25 163 SER A C 1
ATOM 1232 O O . SER A 1 163 ? -50.924 -19.584 -30.986 1.00 54.25 163 SER A O 1
ATOM 1234 N N . SER A 1 164 ? -50.229 -21.422 -32.085 1.00 53.28 164 SER A N 1
ATOM 1235 C CA . SER A 1 164 ? -49.879 -21.031 -33.470 1.00 53.28 164 SER A CA 1
ATOM 1236 C C . SER A 1 164 ? -49.575 -19.567 -33.898 1.00 53.28 164 SER A C 1
ATOM 1238 O O . SER A 1 164 ? -50.490 -18.761 -34.044 1.00 53.28 164 SER A O 1
ATOM 1240 N N . SER A 1 165 ? -48.340 -19.396 -34.428 1.00 48.41 165 SER A N 1
ATOM 1241 C CA . SER A 1 165 ? -47.888 -18.513 -35.554 1.00 48.41 165 SER A CA 1
ATOM 1242 C C . SER A 1 165 ? -47.590 -17.020 -35.254 1.00 48.41 165 SER A C 1
ATOM 1244 O O . SER A 1 165 ? -48.234 -16.495 -34.351 1.00 48.41 165 SER A O 1
ATOM 1246 N N . PRO A 1 166 ? -46.710 -16.272 -35.995 1.00 58.88 166 PRO A N 1
ATOM 1247 C CA . PRO A 1 166 ? -45.991 -16.551 -37.264 1.00 58.88 166 PRO A CA 1
ATOM 1248 C C . PRO A 1 166 ? -44.454 -16.201 -37.240 1.00 58.88 166 PRO A C 1
ATOM 1250 O O . PRO A 1 166 ? -43.929 -15.872 -36.177 1.00 58.88 166 PRO A O 1
ATOM 1253 N N . PRO A 1 167 ? -43.687 -16.314 -38.359 1.00 60.47 167 PRO A N 1
ATOM 1254 C CA . PRO A 1 167 ? -42.214 -16.311 -38.364 1.00 60.47 167 PRO A CA 1
ATOM 1255 C C . PRO A 1 167 ? -41.587 -14.899 -38.405 1.00 60.47 167 PRO A C 1
ATOM 1257 O O . PRO A 1 167 ? -42.213 -13.969 -38.919 1.00 60.47 167 PRO A O 1
ATOM 1260 N N . PRO A 1 168 ? -40.337 -14.724 -37.925 1.00 61.12 168 PRO A N 1
ATOM 1261 C CA . PRO A 1 168 ? -39.662 -13.428 -37.919 1.00 61.12 168 PRO A CA 1
ATOM 1262 C C . PRO A 1 168 ? -39.123 -13.047 -39.308 1.00 61.12 168 PRO A C 1
ATOM 1264 O O . PRO A 1 168 ? -38.354 -13.782 -39.929 1.00 61.12 168 PRO A O 1
ATOM 1267 N N . SER A 1 169 ? -39.513 -11.861 -39.776 1.00 61.53 169 SER A N 1
ATOM 1268 C CA . SER A 1 169 ? -38.936 -11.191 -40.945 1.00 61.53 169 SER A CA 1
ATOM 1269 C C . SER A 1 169 ? -37.468 -10.796 -40.702 1.00 61.53 169 SER A C 1
ATOM 1271 O O . SER A 1 169 ? -37.147 -10.329 -39.607 1.00 61.53 169 SER A O 1
ATOM 1273 N N . PRO A 1 170 ? -36.583 -10.889 -41.713 1.00 60.97 170 PRO A N 1
ATOM 1274 C CA . PRO A 1 170 ? -35.206 -10.410 -41.633 1.00 60.97 170 PRO A CA 1
ATOM 1275 C C . PRO A 1 170 ? -35.178 -8.888 -41.845 1.00 60.97 170 PRO A C 1
ATOM 1277 O O . PRO A 1 170 ? -35.010 -8.398 -42.962 1.00 60.97 170 PRO A O 1
ATOM 1280 N N . ALA A 1 171 ? -35.407 -8.126 -40.777 1.00 50.69 171 ALA A N 1
ATOM 1281 C CA . ALA A 1 171 ? -35.247 -6.678 -40.796 1.00 50.69 171 ALA A CA 1
ATOM 1282 C C . ALA A 1 171 ? -33.774 -6.319 -40.552 1.00 50.69 171 ALA A C 1
ATOM 1284 O O . ALA A 1 171 ? -33.249 -6.529 -39.466 1.00 50.69 171 ALA A O 1
ATOM 1285 N N . MET A 1 172 ? -33.148 -5.845 -41.632 1.00 51.44 172 MET A N 1
ATOM 1286 C CA . MET A 1 172 ? -32.041 -4.888 -41.726 1.00 51.44 172 MET A CA 1
ATOM 1287 C C . MET A 1 172 ? -31.176 -4.686 -40.478 1.00 51.44 172 MET A C 1
ATOM 1289 O O . MET A 1 172 ? -31.613 -4.112 -39.484 1.00 51.44 172 MET A O 1
ATOM 1293 N N . GLY A 1 173 ? -29.901 -5.054 -40.624 1.00 52.56 173 GLY A N 1
ATOM 1294 C CA . GLY A 1 173 ? -28.827 -4.634 -39.740 1.00 52.56 173 GLY A CA 1
ATOM 1295 C C . GLY A 1 173 ? -28.802 -3.118 -39.593 1.00 52.56 173 GLY A C 1
ATOM 1296 O O . GLY A 1 173 ? -28.488 -2.386 -40.528 1.00 52.56 173 GLY A O 1
ATOM 1297 N N . THR A 1 174 ? -29.146 -2.661 -38.401 1.00 53.69 174 THR A N 1
ATOM 1298 C CA . THR A 1 174 ? -28.606 -1.426 -37.858 1.00 53.69 174 THR A CA 1
ATOM 1299 C C . THR A 1 174 ? -27.248 -1.787 -37.268 1.00 53.69 174 THR A C 1
ATOM 1301 O O . THR A 1 174 ? -27.171 -2.227 -36.121 1.00 53.69 174 THR A O 1
ATOM 1304 N N . ASP A 1 175 ? -26.203 -1.665 -38.092 1.00 52.44 175 ASP A N 1
ATOM 1305 C CA . ASP A 1 175 ? -24.865 -1.286 -37.627 1.00 52.44 175 ASP A CA 1
ATOM 1306 C C . ASP A 1 175 ? -25.054 0.021 -36.849 1.00 52.44 175 ASP A C 1
ATOM 1308 O O . ASP A 1 175 ? -25.138 1.103 -37.427 1.00 52.44 175 ASP A O 1
ATOM 1312 N N . VAL A 1 176 ? -25.301 -0.093 -35.546 1.00 59.19 176 VAL A N 1
ATOM 1313 C CA . VAL A 1 176 ? -25.237 1.049 -34.642 1.00 59.19 176 VAL A CA 1
ATOM 1314 C C . VAL A 1 176 ? -23.770 1.154 -34.283 1.00 59.19 176 VAL A C 1
ATOM 1316 O O . VAL A 1 176 ? -23.262 0.285 -33.577 1.00 59.19 176 VAL A O 1
ATOM 1319 N N . ASP A 1 177 ? -23.112 2.164 -34.850 1.00 53.22 177 ASP A N 1
ATOM 1320 C CA . ASP A 1 177 ? -21.760 2.606 -34.524 1.00 53.22 177 ASP A CA 1
ATOM 1321 C C . ASP A 1 177 ? -21.517 2.520 -33.009 1.00 53.22 177 ASP A C 1
ATOM 1323 O O . ASP A 1 177 ? -22.036 3.304 -32.213 1.00 53.22 177 ASP A O 1
ATOM 1327 N N . VAL A 1 178 ? -20.753 1.501 -32.618 1.00 59.72 178 VAL A N 1
ATOM 1328 C CA . VAL A 1 178 ? -20.206 1.307 -31.276 1.00 59.72 178 VAL A CA 1
ATOM 1329 C C . VAL A 1 178 ? -18.894 2.079 -31.234 1.00 59.72 178 VAL A C 1
ATOM 1331 O O . VAL A 1 178 ? -17.843 1.464 -31.366 1.00 59.72 178 VAL A O 1
ATOM 1334 N N . ASP A 1 179 ? -18.932 3.410 -31.149 1.00 57.59 179 ASP A N 1
ATOM 1335 C CA . ASP A 1 179 ? -17.693 4.189 -30.986 1.00 57.59 179 ASP A CA 1
ATOM 1336 C C . ASP A 1 179 ? -17.927 5.616 -30.461 1.00 57.59 179 ASP A C 1
ATOM 1338 O O . ASP A 1 179 ? -17.516 6.589 -31.082 1.00 57.59 179 ASP A O 1
ATOM 1342 N N . ASP A 1 180 ? -18.639 5.766 -29.338 1.00 56.12 180 ASP A N 1
ATOM 1343 C CA . ASP A 1 180 ? -18.716 7.065 -28.638 1.00 56.12 180 ASP A CA 1
ATOM 1344 C C . ASP A 1 180 ? -18.938 6.898 -27.123 1.00 56.12 180 ASP A C 1
ATOM 1346 O O . ASP A 1 180 ? -19.810 7.507 -26.511 1.00 56.12 180 ASP A O 1
ATOM 1350 N N . GLY A 1 181 ? -18.215 5.954 -26.512 1.00 60.09 181 GLY A N 1
ATOM 1351 C CA . GLY A 1 181 ? -18.320 5.655 -25.076 1.00 60.09 181 GLY A CA 1
ATOM 1352 C C . GLY A 1 181 ? -17.217 6.271 -24.210 1.00 60.09 181 GLY A C 1
ATOM 1353 O O . GLY A 1 181 ? -17.281 6.150 -22.990 1.00 60.09 181 GLY A O 1
ATOM 1354 N N . GLU A 1 182 ? -16.192 6.886 -24.808 1.00 62.53 182 GLU A N 1
ATOM 1355 C CA . GLU A 1 182 ? -15.033 7.398 -24.059 1.00 62.53 182 GLU A CA 1
ATOM 1356 C C . GLU A 1 182 ? -15.275 8.802 -23.474 1.00 62.53 182 GLU A C 1
ATOM 1358 O O . GLU A 1 182 ? -14.743 9.109 -22.407 1.00 62.53 182 GLU A O 1
ATOM 1363 N N . GLU A 1 183 ? -16.127 9.632 -24.096 1.00 63.75 183 GLU A N 1
ATOM 1364 C CA . GLU A 1 183 ? -16.413 10.988 -23.594 1.00 63.75 183 GLU A CA 1
ATOM 1365 C C . GLU A 1 183 ? -17.245 10.987 -22.295 1.00 63.75 183 GLU A C 1
ATOM 1367 O O . GLU A 1 183 ? -17.042 11.848 -21.438 1.00 63.75 183 GLU A O 1
ATOM 1372 N N . GLU A 1 184 ? -18.119 9.995 -22.078 1.00 64.31 184 GLU A N 1
ATOM 1373 C CA . GLU A 1 184 ? -18.920 9.908 -20.843 1.00 64.31 184 GLU A CA 1
ATOM 1374 C C . GLU A 1 184 ? -18.089 9.478 -19.618 1.00 64.31 184 GLU A C 1
ATOM 1376 O O . GLU A 1 184 ? -18.401 9.862 -18.487 1.00 64.31 184 GLU A O 1
ATOM 1381 N N . GLU A 1 185 ? -17.010 8.707 -19.804 1.00 64.38 185 GLU A N 1
ATOM 1382 C CA . GLU A 1 185 ? -16.191 8.222 -18.684 1.00 64.38 185 GLU A CA 1
ATOM 1383 C C . GLU A 1 185 ? -15.394 9.363 -18.016 1.00 64.38 185 GLU A C 1
ATOM 1385 O O . GLU A 1 185 ? -15.151 9.321 -16.805 1.00 64.38 185 GLU A O 1
ATOM 1390 N N . GLU A 1 186 ? -15.045 10.424 -18.754 1.00 65.62 186 GLU A N 1
ATOM 1391 C CA . GLU A 1 186 ? -14.354 11.594 -18.194 1.00 65.62 186 GLU A CA 1
ATOM 1392 C C . GLU A 1 186 ? -15.241 12.437 -17.266 1.00 65.62 186 GLU A C 1
ATOM 1394 O O . GLU A 1 186 ? -14.728 13.091 -16.353 1.00 65.62 186 GLU A O 1
ATOM 1399 N N . GLU A 1 187 ? -16.566 12.386 -17.433 1.00 77.81 187 GLU A N 1
ATOM 1400 C CA . GLU A 1 187 ? -17.509 13.158 -16.617 1.00 77.81 187 GLU A CA 1
ATOM 1401 C C . GLU A 1 187 ? -17.798 12.498 -15.251 1.00 77.81 187 GLU A C 1
ATOM 1403 O O . GLU A 1 187 ? -18.225 13.165 -14.303 1.00 77.81 187 GLU A O 1
ATOM 1408 N N . LEU A 1 188 ? -17.493 11.203 -15.090 1.00 85.31 188 LEU A N 1
ATOM 1409 C CA . LEU A 1 188 ? -17.792 10.451 -13.862 1.00 85.31 188 LEU A CA 1
ATOM 1410 C C . LEU A 1 188 ? -16.963 10.898 -12.648 1.00 85.31 188 LEU A C 1
ATOM 1412 O O . LEU A 1 188 ? -17.418 10.789 -11.504 1.00 85.31 188 LEU A O 1
ATOM 1416 N N . LEU A 1 189 ? -15.744 11.397 -12.868 1.00 90.38 189 LEU A N 1
ATOM 1417 C CA . LEU A 1 189 ? -14.834 11.806 -11.800 1.00 90.38 189 LEU A CA 1
ATOM 1418 C C . LEU A 1 189 ? -14.591 13.310 -11.833 1.00 90.38 189 LEU A C 1
ATOM 1420 O O . LEU A 1 189 ? -13.738 13.821 -12.552 1.00 90.38 189 LEU A O 1
ATOM 1424 N N . SER A 1 190 ? -15.283 14.025 -10.947 1.00 93.75 190 SER A N 1
ATOM 1425 C CA . SER A 1 190 ? -15.026 15.448 -10.728 1.00 93.75 190 SER A CA 1
ATOM 1426 C C . SER A 1 190 ? -13.545 15.696 -10.387 1.00 93.75 190 SER A C 1
ATOM 1428 O O . SER A 1 190 ? -12.996 15.066 -9.478 1.00 93.75 190 SER A O 1
ATOM 1430 N N . GLN A 1 191 ? -12.901 16.656 -11.064 1.00 94.12 191 GLN A N 1
ATOM 1431 C CA . GLN A 1 191 ? -11.480 16.996 -10.872 1.00 94.12 191 GLN A CA 1
ATOM 1432 C C . GLN A 1 191 ? -11.059 17.207 -9.395 1.00 94.12 191 GLN A C 1
ATOM 1434 O O . GLN A 1 191 ? -9.966 16.774 -9.016 1.00 94.12 191 GLN A O 1
ATOM 1439 N N . PRO A 1 192 ? -11.866 17.840 -8.513 1.00 96.19 192 PRO A N 1
ATOM 1440 C CA . PRO A 1 192 ? -11.558 17.932 -7.085 1.00 96.19 192 PRO A CA 1
ATOM 1441 C C . PRO A 1 192 ? -11.476 16.567 -6.389 1.00 96.19 192 PRO A C 1
ATOM 1443 O O . PRO A 1 192 ? -10.594 16.370 -5.553 1.00 96.19 192 PRO A O 1
ATOM 1446 N N . SER A 1 193 ? -12.354 15.625 -6.745 1.00 95.62 193 SER A N 1
ATOM 1447 C CA . SER A 1 193 ? -12.356 14.262 -6.201 1.00 95.62 193 SER A CA 1
ATOM 1448 C C . SER A 1 193 ? -11.116 13.495 -6.649 1.00 95.62 193 SER A C 1
ATOM 1450 O O . SER A 1 193 ? -10.459 12.870 -5.818 1.00 95.62 193 SER A O 1
ATOM 1452 N N . LEU A 1 194 ? -10.739 13.611 -7.927 1.00 95.62 194 LEU A N 1
ATOM 1453 C CA . LEU A 1 194 ? -9.519 12.999 -8.457 1.00 95.62 194 LEU A CA 1
ATOM 1454 C C . LEU A 1 194 ? -8.265 13.514 -7.736 1.00 95.62 194 LEU A C 1
ATOM 1456 O O . LEU A 1 194 ? -7.430 12.727 -7.287 1.00 95.62 194 LEU A O 1
ATOM 1460 N N . ARG A 1 195 ? -8.156 14.833 -7.539 1.00 96.44 195 ARG A N 1
ATOM 1461 C CA . ARG A 1 195 ? -7.042 15.423 -6.781 1.00 96.44 195 ARG A CA 1
ATOM 1462 C C . ARG A 1 195 ? -7.008 14.940 -5.335 1.00 96.44 195 ARG A C 1
ATOM 1464 O O . ARG A 1 195 ? -5.933 14.625 -4.830 1.00 96.44 195 ARG A O 1
ATOM 1471 N N . ALA A 1 196 ? -8.160 14.863 -4.671 1.00 96.88 196 ALA A N 1
ATOM 1472 C CA . ALA A 1 196 ? -8.244 14.359 -3.302 1.00 96.88 196 ALA A CA 1
ATOM 1473 C C . ALA A 1 196 ? -7.805 12.887 -3.207 1.00 96.88 196 ALA A C 1
ATOM 1475 O O . ALA A 1 196 ? -7.006 12.544 -2.332 1.00 96.88 196 ALA A O 1
ATOM 1476 N N . LEU A 1 197 ? -8.257 12.036 -4.136 1.00 96.88 197 LEU A N 1
ATOM 1477 C CA . LEU A 1 197 ? -7.838 10.634 -4.235 1.00 96.88 197 LEU A CA 1
ATOM 1478 C C . LEU A 1 197 ? -6.337 10.508 -4.503 1.00 96.88 197 LEU A C 1
ATOM 1480 O O . LEU A 1 197 ? -5.671 9.696 -3.865 1.00 96.88 197 LEU A O 1
ATOM 1484 N N . THR A 1 198 ? -5.791 11.346 -5.381 1.00 97.19 198 THR A N 1
ATOM 1485 C CA . THR A 1 198 ? -4.361 11.354 -5.716 1.00 97.19 198 THR A CA 1
ATOM 1486 C C . THR A 1 198 ? -3.510 11.743 -4.509 1.00 97.19 198 THR A C 1
ATOM 1488 O O . THR A 1 198 ? -2.557 11.043 -4.173 1.00 97.19 198 THR A O 1
ATOM 1491 N N . VAL A 1 199 ? -3.875 12.813 -3.793 1.00 97.44 199 VAL A N 1
ATOM 1492 C CA . VAL A 1 199 ? -3.170 13.246 -2.571 1.00 97.44 199 VAL A CA 1
ATOM 1493 C C . VAL A 1 199 ? -3.268 12.190 -1.471 1.00 97.44 199 VAL A C 1
ATOM 1495 O O . VAL A 1 199 ? -2.271 11.900 -0.804 1.00 97.44 199 VAL A O 1
ATOM 1498 N N . SER A 1 200 ? -4.447 11.589 -1.294 1.00 96.38 200 SER A N 1
ATOM 1499 C CA . SER A 1 200 ? -4.639 10.496 -0.340 1.00 96.38 200 SER A CA 1
ATOM 1500 C C . SER A 1 200 ? -3.743 9.307 -0.692 1.00 96.38 200 SER A C 1
ATOM 1502 O O . SER A 1 200 ? -2.974 8.850 0.153 1.00 96.38 200 SER A O 1
ATOM 1504 N N . SER A 1 201 ? -3.750 8.866 -1.950 1.00 95.69 201 SER A N 1
ATOM 1505 C CA . SER A 1 201 ? -2.940 7.740 -2.434 1.00 95.69 201 SER A CA 1
ATOM 1506 C C . SER A 1 201 ? -1.442 8.008 -2.281 1.00 95.69 201 SER A C 1
ATOM 1508 O O . SER A 1 201 ? -0.718 7.172 -1.744 1.00 95.69 201 SER A O 1
ATOM 1510 N N . ALA A 1 202 ? -0.979 9.207 -2.646 1.00 96.19 202 ALA A N 1
ATOM 1511 C CA . ALA A 1 202 ? 0.408 9.627 -2.455 1.00 96.19 202 ALA A CA 1
ATOM 1512 C C . ALA A 1 202 ? 0.823 9.588 -0.976 1.00 96.19 202 ALA A C 1
ATOM 1514 O O . ALA A 1 202 ? 1.920 9.138 -0.646 1.00 96.19 202 ALA A O 1
ATOM 1515 N N . THR A 1 203 ? -0.065 10.024 -0.078 1.00 95.25 203 THR A N 1
ATOM 1516 C CA . THR A 1 203 ? 0.180 9.995 1.371 1.00 95.25 203 THR A CA 1
ATOM 1517 C C . THR A 1 203 ? 0.295 8.560 1.884 1.00 95.25 203 THR A C 1
ATOM 1519 O O . THR A 1 203 ? 1.230 8.256 2.623 1.00 95.25 203 THR A O 1
ATOM 1522 N N . HIS A 1 204 ? -0.597 7.665 1.452 1.00 92.69 204 HIS A N 1
ATOM 1523 C CA . HIS A 1 204 ? -0.552 6.249 1.828 1.00 92.69 204 HIS A CA 1
ATOM 1524 C C . HIS A 1 204 ? 0.721 5.565 1.309 1.00 92.69 204 HIS A C 1
ATOM 1526 O O . HIS A 1 204 ? 1.404 4.879 2.067 1.00 92.69 204 HIS A O 1
ATOM 1532 N N . LEU A 1 205 ? 1.106 5.805 0.051 1.00 93.94 205 LEU A N 1
ATOM 1533 C CA . LEU A 1 205 ? 2.356 5.281 -0.509 1.00 93.94 205 LEU A CA 1
ATOM 1534 C C . LEU A 1 205 ? 3.580 5.801 0.253 1.00 93.94 205 LEU A C 1
ATOM 1536 O O . LEU A 1 205 ? 4.468 5.023 0.602 1.00 93.94 205 LEU A O 1
ATOM 1540 N N . ALA A 1 206 ? 3.614 7.095 0.580 1.00 94.75 206 ALA A N 1
ATOM 1541 C CA . ALA A 1 206 ? 4.691 7.681 1.372 1.00 94.75 206 ALA A CA 1
ATOM 1542 C C . ALA A 1 206 ? 4.795 7.049 2.769 1.00 94.75 206 ALA A C 1
ATOM 1544 O O . ALA A 1 206 ? 5.903 6.805 3.248 1.00 94.75 206 ALA A O 1
ATOM 1545 N N . GLN A 1 207 ? 3.662 6.743 3.407 1.00 94.81 207 GLN A N 1
ATOM 1546 C CA . GLN A 1 207 ? 3.630 6.042 4.692 1.00 94.81 207 GLN A CA 1
ATOM 1547 C C . GLN A 1 207 ? 4.185 4.619 4.568 1.00 94.81 207 GLN A C 1
ATOM 1549 O O . GLN A 1 207 ? 5.052 4.243 5.354 1.00 94.81 207 GLN A O 1
ATOM 1554 N N . ILE A 1 208 ? 3.773 3.858 3.550 1.00 93.75 208 ILE A N 1
ATOM 1555 C CA . ILE A 1 208 ? 4.297 2.506 3.297 1.00 93.75 208 ILE A CA 1
ATOM 1556 C C . ILE A 1 208 ? 5.812 2.552 3.074 1.00 93.75 208 ILE A C 1
ATOM 1558 O O . ILE A 1 208 ? 6.551 1.788 3.695 1.00 93.75 208 ILE A O 1
ATOM 1562 N N . PHE A 1 209 ? 6.305 3.483 2.252 1.00 93.81 209 PHE A N 1
ATOM 1563 C CA . PHE A 1 209 ? 7.742 3.636 2.024 1.00 93.81 209 PHE A CA 1
ATOM 1564 C C . PHE A 1 209 ? 8.499 4.043 3.288 1.00 93.81 209 PHE A C 1
ATOM 1566 O O . PHE A 1 209 ? 9.578 3.511 3.543 1.00 93.81 209 PHE A O 1
ATOM 1573 N N . ALA A 1 210 ? 7.942 4.932 4.111 1.00 93.62 210 ALA A N 1
ATOM 1574 C CA . ALA A 1 210 ? 8.552 5.302 5.384 1.00 93.62 210 ALA A CA 1
ATOM 1575 C C . ALA A 1 210 ? 8.686 4.094 6.325 1.00 93.62 210 ALA A C 1
ATOM 1577 O O . ALA A 1 210 ? 9.717 3.935 6.978 1.00 93.62 210 ALA A O 1
ATOM 1578 N N . LEU A 1 211 ? 7.685 3.212 6.357 1.00 94.19 211 LEU A N 1
ATOM 1579 C CA . LEU A 1 211 ? 7.712 1.997 7.174 1.00 94.19 211 LEU A CA 1
ATOM 1580 C C . LEU A 1 211 ? 8.692 0.965 6.637 1.00 94.19 211 LEU A C 1
ATOM 1582 O O . LEU A 1 211 ? 9.437 0.373 7.413 1.00 94.19 211 LEU A O 1
ATOM 1586 N N . LEU A 1 212 ? 8.760 0.795 5.317 1.00 94.19 212 LEU A N 1
ATOM 1587 C CA . LEU A 1 212 ? 9.782 -0.040 4.692 1.00 94.19 212 LEU A CA 1
ATOM 1588 C C . LEU A 1 212 ? 11.183 0.449 5.057 1.00 94.19 212 LEU A C 1
ATOM 1590 O O . LEU A 1 212 ? 12.015 -0.347 5.482 1.00 94.19 212 LEU A O 1
ATOM 1594 N N . VAL A 1 213 ? 11.429 1.759 4.977 1.00 91.69 213 VAL A N 1
ATOM 1595 C CA . VAL A 1 213 ? 12.708 2.357 5.386 1.00 91.69 213 VAL A CA 1
ATOM 1596 C C . VAL A 1 213 ? 12.976 2.138 6.877 1.00 91.69 213 VAL A C 1
ATOM 1598 O O . VAL A 1 213 ? 14.110 1.839 7.241 1.00 91.69 213 VAL A O 1
ATOM 1601 N N . ALA A 1 214 ? 11.959 2.233 7.737 1.00 92.19 214 ALA A N 1
ATOM 1602 C CA . ALA A 1 214 ? 12.099 1.981 9.172 1.00 92.19 214 ALA A CA 1
ATOM 1603 C C . ALA A 1 214 ? 12.408 0.508 9.501 1.00 92.19 214 ALA A C 1
ATOM 1605 O O . ALA A 1 214 ? 13.088 0.230 10.489 1.00 92.19 214 ALA A O 1
ATOM 1606 N N . HIS A 1 215 ? 11.940 -0.428 8.673 1.00 90.56 215 HIS A N 1
ATOM 1607 C CA . HIS A 1 215 ? 12.216 -1.858 8.814 1.00 90.56 215 HIS A CA 1
ATOM 1608 C C . HIS A 1 215 ? 13.574 -2.290 8.258 1.00 90.56 215 HIS A C 1
ATOM 1610 O O . HIS A 1 215 ? 14.070 -3.357 8.628 1.00 90.56 215 HIS A O 1
ATOM 1616 N N . VAL A 1 216 ? 14.200 -1.485 7.397 1.00 89.00 216 VAL A N 1
ATOM 1617 C CA . VAL A 1 216 ? 15.554 -1.759 6.913 1.00 89.00 216 VAL A CA 1
ATOM 1618 C C . VAL A 1 216 ? 16.555 -1.361 8.004 1.00 89.00 216 VAL A C 1
ATOM 1620 O O . VAL A 1 216 ? 16.658 -0.179 8.339 1.00 89.00 216 VAL A O 1
ATOM 1623 N N . PRO A 1 217 ? 17.329 -2.307 8.571 1.00 84.88 217 PRO A N 1
ATOM 1624 C CA . PRO A 1 217 ? 18.300 -1.977 9.603 1.00 84.88 217 PRO A CA 1
ATOM 1625 C C . PRO A 1 217 ? 19.335 -0.994 9.050 1.00 84.88 217 PRO A C 1
ATOM 1627 O O . PRO A 1 217 ? 19.833 -1.154 7.934 1.00 84.88 217 PRO A O 1
ATOM 1630 N N . ALA A 1 218 ? 19.698 0.013 9.846 1.00 83.12 218 ALA A N 1
ATOM 1631 C CA . ALA A 1 218 ? 20.750 0.957 9.490 1.00 83.12 218 ALA A CA 1
ATOM 1632 C C . ALA A 1 218 ? 22.110 0.236 9.455 1.00 83.12 218 ALA A C 1
ATOM 1634 O O . ALA A 1 218 ? 22.813 0.145 10.458 1.00 83.12 218 ALA A O 1
ATOM 1635 N N . THR A 1 219 ? 22.478 -0.321 8.301 1.00 82.06 219 THR A N 1
ATOM 1636 C CA . THR A 1 219 ? 23.765 -1.002 8.128 1.00 82.06 219 THR A CA 1
ATOM 1637 C C . THR A 1 219 ? 24.865 -0.010 7.768 1.00 82.06 219 THR A C 1
ATOM 1639 O O . THR A 1 219 ? 24.637 0.938 7.011 1.00 82.06 219 THR A O 1
ATOM 1642 N N . GLU A 1 220 ? 26.090 -0.267 8.226 1.00 86.81 220 GLU A N 1
ATOM 1643 C CA . GLU A 1 220 ? 27.272 0.458 7.756 1.00 86.81 220 GLU A CA 1
ATOM 1644 C C . GLU A 1 220 ? 27.384 0.408 6.222 1.00 86.81 220 GLU A C 1
ATOM 1646 O O . GLU A 1 220 ? 27.011 -0.580 5.589 1.00 86.81 220 GLU A O 1
ATOM 1651 N N . LYS A 1 221 ? 27.956 1.451 5.600 1.00 81.25 221 LYS A N 1
ATOM 1652 C CA . LYS A 1 221 ? 28.105 1.544 4.129 1.00 81.25 221 LYS A CA 1
ATOM 1653 C C . LYS A 1 221 ? 28.805 0.323 3.511 1.00 81.25 221 LYS A C 1
ATOM 1655 O O . LYS A 1 221 ? 28.555 -0.015 2.361 1.00 81.25 221 LYS A O 1
ATOM 1660 N N . SER A 1 222 ? 29.673 -0.347 4.271 1.00 82.06 222 SER A N 1
ATOM 1661 C CA . SER A 1 222 ? 30.377 -1.571 3.867 1.00 82.06 222 SER A CA 1
ATOM 1662 C C . SER A 1 222 ? 29.465 -2.808 3.787 1.00 82.06 222 SER A C 1
ATOM 1664 O O . SER A 1 222 ? 29.785 -3.756 3.070 1.00 82.06 222 SER A O 1
ATOM 1666 N N . MET A 1 223 ? 28.338 -2.803 4.505 1.00 79.44 223 MET A N 1
ATOM 1667 C CA . MET A 1 223 ? 27.395 -3.916 4.639 1.00 79.44 223 MET A CA 1
ATOM 1668 C C . MET A 1 223 ? 26.142 -3.774 3.772 1.00 79.44 223 MET A C 1
ATOM 1670 O O . MET A 1 223 ? 25.336 -4.698 3.746 1.00 79.44 223 MET A O 1
ATOM 1674 N N . GLN A 1 224 ? 26.000 -2.688 3.009 1.00 76.88 224 GLN A N 1
ATOM 1675 C CA . GLN A 1 224 ? 24.846 -2.476 2.123 1.00 76.88 224 GLN A CA 1
ATOM 1676 C C . GLN A 1 224 ? 24.658 -3.623 1.115 1.00 76.88 224 GLN A C 1
ATOM 1678 O O . GLN A 1 224 ? 23.533 -4.012 0.828 1.00 76.88 224 GLN A O 1
ATOM 1683 N N . ASN A 1 225 ? 25.751 -4.260 0.677 1.00 74.06 225 ASN A N 1
ATOM 1684 C CA . ASN A 1 225 ? 25.711 -5.437 -0.205 1.00 74.06 225 ASN A CA 1
ATOM 1685 C C . ASN A 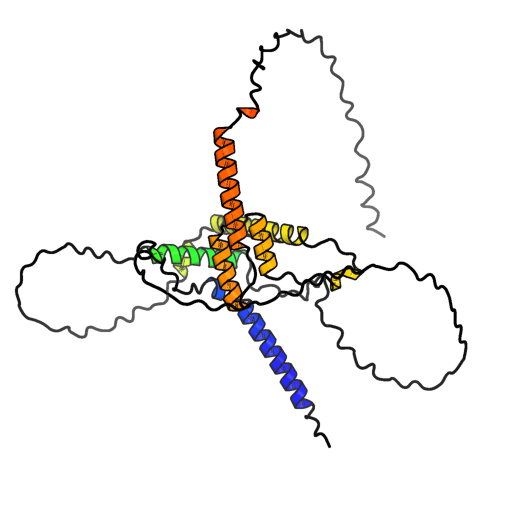1 225 ? 25.163 -6.712 0.468 1.00 74.06 225 ASN A C 1
ATOM 1687 O O . ASN A 1 225 ? 25.090 -7.754 -0.176 1.00 74.06 225 ASN A O 1
ATOM 1691 N N . ARG A 1 226 ? 24.858 -6.670 1.770 1.00 82.12 226 ARG A N 1
ATOM 1692 C CA . ARG A 1 226 ? 24.309 -7.796 2.539 1.00 82.12 226 ARG A CA 1
ATOM 1693 C C . ARG A 1 226 ? 22.829 -7.622 2.868 1.00 82.12 226 ARG A C 1
ATOM 1695 O O . ARG A 1 226 ? 22.252 -8.530 3.458 1.00 82.12 226 ARG A O 1
ATOM 1702 N N . ILE A 1 227 ? 22.230 -6.478 2.534 1.00 80.31 227 ILE A N 1
ATOM 1703 C CA . ILE A 1 227 ? 20.797 -6.276 2.732 1.00 80.31 227 ILE A CA 1
ATOM 1704 C C . ILE A 1 227 ? 20.071 -7.115 1.683 1.00 80.31 227 ILE A C 1
ATOM 1706 O O . ILE A 1 227 ? 20.346 -7.001 0.488 1.00 80.31 227 ILE A O 1
ATOM 1710 N N . HIS A 1 228 ? 19.179 -7.989 2.143 1.00 82.38 228 HIS A N 1
ATOM 1711 C CA . HIS A 1 228 ? 18.335 -8.761 1.245 1.00 82.38 228 HIS A CA 1
ATOM 1712 C C . HIS A 1 228 ? 17.442 -7.795 0.451 1.00 82.38 228 HIS A C 1
ATOM 1714 O O . HIS A 1 228 ? 16.908 -6.857 1.051 1.00 82.38 228 HIS A O 1
ATOM 1720 N N . PRO A 1 229 ? 17.285 -7.977 -0.872 1.00 85.38 229 PRO A N 1
ATOM 1721 C CA . PRO A 1 229 ? 16.336 -7.188 -1.643 1.00 85.38 229 PRO A CA 1
ATOM 1722 C C . PRO A 1 229 ? 14.959 -7.221 -0.980 1.00 85.38 229 PRO A C 1
ATOM 1724 O O . PRO A 1 229 ? 14.514 -8.272 -0.519 1.00 85.38 229 PRO A O 1
ATOM 1727 N N . ILE A 1 230 ? 14.294 -6.069 -0.918 1.00 90.62 230 ILE A N 1
ATOM 1728 C CA . ILE A 1 230 ? 12.929 -5.996 -0.399 1.00 90.62 230 ILE A CA 1
ATOM 1729 C C . ILE A 1 230 ? 12.022 -6.669 -1.431 1.00 90.62 230 ILE A C 1
ATOM 1731 O O . ILE A 1 230 ? 11.780 -6.115 -2.503 1.00 90.62 230 ILE A O 1
ATOM 1735 N N . GLY A 1 231 ? 11.578 -7.884 -1.116 1.00 93.19 231 GLY A N 1
ATOM 1736 C CA . GLY A 1 231 ? 10.568 -8.608 -1.885 1.00 93.19 231 GLY A CA 1
ATOM 1737 C C . GLY A 1 231 ? 9.162 -8.093 -1.588 1.00 93.19 231 GLY A C 1
ATOM 1738 O O . GLY A 1 231 ? 8.932 -7.392 -0.598 1.00 93.19 231 GLY A O 1
ATOM 1739 N N . TRP A 1 232 ? 8.199 -8.474 -2.423 1.00 95.69 232 TRP A N 1
ATOM 1740 C CA . TRP A 1 232 ? 6.797 -8.111 -2.221 1.00 95.69 232 TRP A CA 1
ATOM 1741 C C . TRP A 1 232 ? 6.222 -8.723 -0.937 1.00 95.69 232 TRP A C 1
ATOM 1743 O O . TRP A 1 232 ? 5.376 -8.112 -0.289 1.00 95.69 232 TRP A O 1
ATOM 1753 N N . GLU A 1 233 ? 6.737 -9.878 -0.511 1.00 96.12 233 GLU A N 1
ATOM 1754 C CA . GLU A 1 233 ? 6.383 -10.522 0.752 1.00 96.12 233 GLU A CA 1
ATOM 1755 C C . GLU A 1 233 ? 6.754 -9.628 1.934 1.00 96.12 233 GLU A C 1
ATOM 1757 O O . GLU A 1 233 ? 5.981 -9.493 2.874 1.00 96.12 233 GLU A O 1
ATOM 1762 N N . THR A 1 234 ? 7.910 -8.957 1.863 1.00 95.62 234 THR A N 1
ATOM 1763 C CA . THR A 1 234 ? 8.338 -8.003 2.898 1.00 95.62 234 THR A CA 1
ATOM 1764 C C . THR A 1 234 ? 7.417 -6.786 2.924 1.00 95.62 234 THR A C 1
ATOM 1766 O O . THR A 1 234 ? 7.082 -6.294 3.999 1.00 95.62 234 THR A O 1
ATOM 1769 N N . VAL A 1 235 ? 6.969 -6.317 1.755 1.00 95.94 235 VAL A N 1
ATOM 1770 C CA . VAL A 1 235 ? 6.019 -5.199 1.657 1.00 95.94 235 VAL A CA 1
ATOM 1771 C C . VAL A 1 235 ? 4.687 -5.550 2.305 1.00 95.94 235 VAL A C 1
ATOM 1773 O O . VAL A 1 235 ? 4.194 -4.770 3.120 1.00 95.94 235 VAL A O 1
ATOM 1776 N N . LEU A 1 236 ? 4.132 -6.727 2.006 1.00 96.50 236 LEU A N 1
ATOM 1777 C CA . LEU A 1 236 ? 2.892 -7.176 2.636 1.00 96.50 236 LEU A CA 1
ATOM 1778 C C . LEU A 1 236 ? 3.072 -7.407 4.135 1.00 96.50 236 LEU A C 1
ATOM 1780 O O . LEU A 1 236 ? 2.222 -6.976 4.908 1.00 96.50 236 LEU A O 1
ATOM 1784 N N . ASP A 1 237 ? 4.179 -8.024 4.551 1.00 95.56 237 ASP A N 1
ATOM 1785 C CA . ASP A 1 237 ? 4.502 -8.270 5.958 1.00 95.56 237 ASP A CA 1
ATOM 1786 C C . ASP A 1 237 ? 4.535 -6.977 6.775 1.00 95.56 237 ASP A C 1
ATOM 1788 O O . ASP A 1 237 ? 3.908 -6.899 7.833 1.00 95.56 237 ASP A O 1
ATOM 1792 N N . VAL A 1 238 ? 5.222 -5.952 6.266 1.00 95.50 238 VAL A N 1
ATOM 1793 C CA . VAL A 1 238 ? 5.289 -4.633 6.902 1.00 95.50 238 VAL A CA 1
ATOM 1794 C C . VAL A 1 238 ? 3.914 -3.969 6.893 1.00 95.50 238 VAL A C 1
ATOM 1796 O O . VAL A 1 238 ? 3.432 -3.546 7.942 1.00 95.50 238 VAL A O 1
ATOM 1799 N N . ALA A 1 239 ? 3.231 -3.923 5.749 1.00 94.69 239 ALA A N 1
ATOM 1800 C CA . ALA A 1 239 ? 1.931 -3.265 5.653 1.00 94.69 239 ALA A CA 1
ATOM 1801 C C . ALA A 1 239 ? 0.857 -3.923 6.543 1.00 94.69 239 ALA A C 1
ATOM 1803 O O . ALA A 1 239 ? 0.054 -3.227 7.167 1.00 94.69 239 ALA A O 1
ATOM 1804 N N . GLY A 1 240 ? 0.877 -5.254 6.654 1.00 94.69 240 GLY A N 1
ATOM 1805 C CA . GLY A 1 240 ? -0.004 -6.018 7.531 1.00 94.69 240 GLY A CA 1
ATOM 1806 C C . GLY A 1 240 ? 0.319 -5.837 9.015 1.00 94.69 240 GLY A C 1
ATOM 1807 O O . GLY A 1 240 ? -0.595 -5.715 9.828 1.00 94.69 240 GLY A O 1
ATOM 1808 N N . ALA A 1 241 ? 1.601 -5.755 9.386 1.00 94.31 241 ALA A N 1
ATOM 1809 C CA . ALA A 1 241 ? 2.007 -5.535 10.776 1.00 94.31 241 ALA A CA 1
ATOM 1810 C C . ALA A 1 241 ? 1.511 -4.191 11.337 1.00 94.31 241 ALA A C 1
ATOM 1812 O O . ALA A 1 241 ? 1.153 -4.116 12.511 1.00 94.31 241 ALA A O 1
ATOM 1813 N N . TYR A 1 242 ? 1.446 -3.156 10.497 1.00 93.50 242 TYR A N 1
ATOM 1814 C CA . TYR A 1 242 ? 0.931 -1.837 10.873 1.00 93.50 242 TYR A CA 1
ATOM 1815 C C . TYR A 1 242 ? -0.547 -1.616 10.534 1.00 93.50 242 TYR A C 1
ATOM 1817 O O . TYR A 1 242 ? -1.037 -0.505 10.707 1.00 93.50 242 TYR A O 1
ATOM 1825 N N . GLN A 1 243 ? -1.253 -2.653 10.071 1.00 90.88 243 GLN A N 1
ATOM 1826 C CA . GLN A 1 243 ? -2.697 -2.610 9.813 1.00 90.88 243 GLN A CA 1
ATOM 1827 C C . GLN A 1 243 ? -3.113 -1.528 8.811 1.00 90.88 243 GLN A C 1
ATOM 1829 O O . GLN A 1 243 ? -4.172 -0.921 8.932 1.00 90.88 243 GLN A O 1
ATOM 1834 N N . PHE A 1 244 ? -2.281 -1.298 7.793 1.00 89.69 244 PHE A N 1
ATOM 1835 C CA . PHE A 1 244 ? -2.622 -0.369 6.710 1.00 89.69 244 PHE A CA 1
ATOM 1836 C C . PHE A 1 244 ? -3.759 -0.874 5.831 1.00 89.69 244 PHE A C 1
ATOM 1838 O O . PHE A 1 244 ? -4.432 -0.083 5.174 1.00 89.69 244 PHE A O 1
ATOM 1845 N N . PHE A 1 245 ? -3.938 -2.191 5.784 1.00 92.50 245 PHE A N 1
ATOM 1846 C CA . PHE A 1 245 ? -4.861 -2.847 4.879 1.00 92.50 245 PHE A CA 1
ATOM 1847 C C . PHE A 1 245 ? -5.649 -3.931 5.602 1.00 92.50 245 PHE A C 1
ATOM 1849 O O . PHE A 1 245 ? -5.119 -4.640 6.461 1.00 92.50 245 PHE A O 1
ATOM 1856 N N . ASP A 1 246 ? -6.895 -4.106 5.172 1.00 94.31 246 ASP A N 1
ATOM 1857 C CA . ASP A 1 246 ? -7.744 -5.201 5.620 1.00 94.31 246 ASP A CA 1
ATOM 1858 C C . ASP A 1 246 ? -7.158 -6.556 5.217 1.00 94.31 246 ASP A C 1
ATOM 1860 O O . ASP A 1 246 ? -6.548 -6.705 4.152 1.00 94.31 246 ASP A O 1
ATOM 1864 N N . ALA A 1 247 ? -7.440 -7.587 6.017 1.00 95.62 247 ALA A N 1
ATOM 1865 C CA . ALA A 1 247 ? -7.015 -8.955 5.723 1.00 95.62 247 ALA A CA 1
ATOM 1866 C C . ALA A 1 247 ? -7.447 -9.410 4.317 1.00 95.62 247 ALA A C 1
ATOM 1868 O O . ALA A 1 247 ? -6.659 -10.017 3.597 1.00 95.62 247 ALA A O 1
ATOM 1869 N N . ALA A 1 248 ? -8.664 -9.050 3.893 1.00 95.62 248 ALA A N 1
ATOM 1870 C CA . ALA A 1 248 ? -9.179 -9.381 2.567 1.00 95.62 248 ALA A CA 1
ATOM 1871 C C . ALA A 1 248 ? -8.425 -8.658 1.437 1.00 95.62 248 ALA A C 1
ATOM 1873 O O . ALA A 1 248 ? -8.243 -9.214 0.356 1.00 95.62 248 ALA A O 1
ATOM 1874 N N . ALA A 1 249 ? -7.983 -7.416 1.662 1.00 93.81 249 ALA A N 1
ATOM 1875 C CA . ALA A 1 249 ? -7.186 -6.684 0.682 1.00 93.81 249 ALA A CA 1
ATOM 1876 C C . ALA A 1 249 ? -5.794 -7.310 0.541 1.00 93.81 249 ALA A C 1
ATOM 1878 O O . ALA A 1 249 ? -5.354 -7.568 -0.578 1.00 93.81 249 ALA A O 1
ATOM 1879 N N . ILE A 1 250 ? -5.150 -7.630 1.666 1.00 96.12 250 ILE A N 1
ATOM 1880 C CA . ILE A 1 250 ? -3.841 -8.291 1.690 1.00 96.12 250 ILE A CA 1
ATOM 1881 C C . ILE A 1 250 ? -3.912 -9.663 1.023 1.00 96.12 250 ILE A C 1
ATOM 1883 O O . ILE A 1 250 ? -3.050 -9.980 0.213 1.00 96.12 250 ILE A O 1
ATOM 1887 N N . GLU A 1 251 ? -4.955 -10.447 1.291 1.00 96.88 251 GLU A N 1
ATOM 1888 C CA . GLU A 1 251 ? -5.152 -11.754 0.664 1.00 96.88 251 GLU A CA 1
ATOM 1889 C C . GLU A 1 251 ? -5.317 -11.644 -0.859 1.00 96.88 251 GLU A C 1
ATOM 1891 O O . GLU A 1 251 ? -4.699 -12.400 -1.608 1.00 96.88 251 GLU A O 1
ATOM 1896 N N . ARG A 1 252 ? -6.098 -10.667 -1.344 1.00 95.81 252 ARG A N 1
ATOM 1897 C CA . ARG A 1 252 ? -6.234 -10.415 -2.789 1.00 95.81 252 ARG A CA 1
ATOM 1898 C C . ARG A 1 252 ? -4.899 -10.048 -3.430 1.00 95.81 252 ARG A C 1
ATOM 1900 O O . ARG A 1 252 ? -4.594 -10.556 -4.508 1.00 95.81 252 ARG A O 1
ATOM 1907 N N . VAL A 1 253 ? -4.114 -9.180 -2.789 1.00 95.69 253 VAL A N 1
ATOM 1908 C CA . VAL A 1 253 ? -2.789 -8.803 -3.298 1.00 95.69 253 VAL A CA 1
ATOM 1909 C C . VAL A 1 253 ? -1.847 -10.004 -3.258 1.00 95.69 253 VAL A C 1
ATOM 1911 O O . VAL A 1 253 ? -1.206 -10.281 -4.265 1.00 95.69 253 VAL A O 1
ATOM 1914 N N . GLN A 1 254 ? -1.820 -10.767 -2.164 1.00 96.50 254 GLN A N 1
ATOM 1915 C CA . GLN A 1 254 ? -1.003 -11.973 -2.034 1.00 96.50 254 GLN A CA 1
ATOM 1916 C C . GLN A 1 254 ? -1.296 -12.970 -3.156 1.00 96.50 254 GLN A C 1
ATOM 1918 O O . GLN A 1 254 ? -0.376 -13.325 -3.883 1.00 96.50 254 GLN A O 1
ATOM 1923 N N . ARG A 1 255 ? -2.563 -13.358 -3.365 1.00 97.25 255 ARG A N 1
ATOM 1924 C CA . ARG A 1 255 ? -2.933 -14.302 -4.436 1.00 97.25 255 ARG A CA 1
ATOM 1925 C C . ARG A 1 255 ? -2.465 -13.821 -5.808 1.00 97.25 255 ARG A C 1
ATOM 1927 O O . ARG A 1 255 ? -2.006 -14.612 -6.621 1.00 97.25 255 ARG A O 1
ATOM 1934 N N . ARG A 1 256 ? -2.569 -12.518 -6.078 1.00 94.31 256 ARG A N 1
ATOM 1935 C CA . ARG A 1 256 ? -2.143 -11.943 -7.360 1.00 94.31 256 ARG A CA 1
ATOM 1936 C C . ARG A 1 256 ? -0.628 -11.936 -7.518 1.00 94.31 256 ARG A C 1
ATOM 1938 O O . ARG A 1 256 ? -0.132 -12.301 -8.579 1.00 94.31 256 ARG A O 1
ATOM 1945 N N . MET A 1 257 ? 0.103 -11.586 -6.466 1.00 95.94 257 MET A N 1
ATOM 1946 C CA . MET A 1 257 ? 1.561 -11.662 -6.476 1.00 95.94 257 MET A CA 1
ATOM 1947 C C . MET A 1 257 ? 2.046 -13.109 -6.595 1.00 95.94 257 MET A C 1
ATOM 1949 O O . MET A 1 257 ? 3.025 -13.351 -7.290 1.00 95.94 257 MET A O 1
ATOM 1953 N N . GLU A 1 258 ? 1.332 -14.080 -6.022 1.00 96.44 258 GLU A N 1
ATOM 1954 C CA . GLU A 1 258 ? 1.658 -15.503 -6.158 1.00 96.44 258 GLU A CA 1
ATOM 1955 C C . GLU A 1 258 ? 1.483 -16.029 -7.586 1.00 96.44 258 GLU A C 1
ATOM 1957 O O . GLU A 1 258 ? 2.249 -16.884 -8.026 1.00 96.44 258 GLU A O 1
ATOM 1962 N N . VAL A 1 259 ? 0.525 -15.487 -8.342 1.00 95.94 259 VAL A N 1
ATOM 1963 C CA . VAL A 1 259 ? 0.365 -15.802 -9.771 1.00 95.94 259 VAL A CA 1
ATOM 1964 C C . VAL A 1 259 ? 1.549 -15.281 -10.593 1.00 95.94 259 VAL A C 1
ATOM 1966 O O . VAL A 1 259 ? 1.996 -15.961 -11.514 1.00 95.94 259 VAL A O 1
ATOM 1969 N N . ILE A 1 260 ? 2.071 -14.095 -10.265 1.00 94.19 260 ILE A N 1
ATOM 1970 C CA . ILE A 1 260 ? 3.145 -13.438 -11.031 1.00 94.19 260 ILE A CA 1
ATOM 1971 C C . ILE A 1 260 ? 4.529 -13.978 -10.638 1.00 94.19 260 ILE A C 1
ATOM 1973 O O . ILE A 1 260 ? 5.359 -14.264 -11.500 1.00 94.19 260 ILE A O 1
ATOM 1977 N N . TYR A 1 261 ? 4.786 -14.109 -9.335 1.00 94.12 261 TYR A N 1
ATOM 1978 C CA . TYR A 1 261 ? 6.107 -14.403 -8.771 1.00 94.12 261 TYR A CA 1
ATOM 1979 C C . TYR A 1 261 ? 6.246 -15.830 -8.221 1.00 94.12 261 TYR A C 1
ATOM 1981 O O . TYR A 1 261 ? 7.360 -16.252 -7.909 1.00 94.12 261 TYR A O 1
ATOM 1989 N N . GLY A 1 262 ? 5.151 -16.588 -8.139 1.00 95.69 262 GLY A N 1
ATOM 1990 C CA . GLY A 1 262 ? 5.116 -17.937 -7.578 1.00 95.69 262 GLY A CA 1
ATOM 1991 C C . GLY A 1 262 ? 4.639 -17.987 -6.119 1.00 95.69 262 GLY A C 1
ATOM 1992 O O . GLY A 1 262 ? 4.485 -16.954 -5.469 1.00 95.69 262 GLY A O 1
ATOM 1993 N N . PRO A 1 263 ? 4.394 -19.198 -5.584 1.00 97.12 263 PRO A N 1
ATOM 1994 C CA . PRO A 1 263 ? 3.783 -19.383 -4.271 1.00 97.12 263 PRO A CA 1
ATOM 1995 C C . PRO A 1 263 ? 4.646 -18.801 -3.147 1.00 97.12 263 PRO A C 1
ATOM 1997 O O . PRO A 1 263 ? 5.856 -19.036 -3.088 1.00 97.12 263 PRO A O 1
ATOM 2000 N N . SER A 1 264 ? 4.008 -18.087 -2.220 1.00 95.25 264 SER A N 1
ATOM 2001 C CA . SER A 1 264 ? 4.674 -17.479 -1.073 1.00 95.25 264 SER A CA 1
ATOM 2002 C C . SER A 1 264 ? 4.588 -18.354 0.168 1.00 95.25 264 SER A C 1
ATOM 2004 O O . SER A 1 264 ? 3.661 -19.138 0.355 1.00 95.25 264 SER A O 1
ATOM 2006 N N . ARG A 1 265 ? 5.567 -18.190 1.060 1.00 94.94 265 ARG A N 1
ATOM 2007 C CA . ARG A 1 265 ? 5.540 -18.751 2.420 1.00 94.94 265 ARG A CA 1
ATOM 2008 C C . ARG A 1 265 ? 5.074 -17.728 3.459 1.00 94.94 265 ARG A C 1
ATOM 2010 O O . ARG A 1 265 ? 5.223 -17.968 4.654 1.00 94.94 265 ARG A O 1
ATOM 2017 N N . SER A 1 266 ? 4.581 -16.562 3.034 1.00 93.12 266 SER A N 1
ATOM 2018 C CA . SER A 1 266 ? 4.129 -15.534 3.969 1.00 93.12 266 SER A CA 1
ATOM 2019 C C . SER A 1 266 ? 2.823 -15.947 4.656 1.00 93.12 266 SER A C 1
ATOM 2021 O O . SER A 1 266 ? 1.844 -16.330 4.019 1.00 93.12 266 SER A O 1
ATOM 2023 N N . HIS A 1 267 ? 2.801 -15.810 5.983 1.00 95.62 267 HIS A N 1
ATOM 2024 C CA . HIS A 1 267 ? 1.621 -16.005 6.832 1.00 95.62 267 HIS A CA 1
ATOM 2025 C C . HIS A 1 267 ? 0.975 -14.668 7.224 1.00 95.62 267 HIS A C 1
ATOM 2027 O O . HIS A 1 267 ? 0.382 -14.536 8.301 1.00 95.62 267 HIS A O 1
ATOM 2033 N N . VAL A 1 268 ? 1.138 -13.632 6.397 1.00 95.12 268 VAL A N 1
ATOM 2034 C CA . VAL A 1 268 ? 0.718 -12.277 6.759 1.00 95.12 268 VAL A CA 1
ATOM 2035 C C . VAL A 1 268 ? -0.789 -12.159 6.969 1.00 95.12 268 VAL A C 1
ATOM 2037 O O . VAL A 1 268 ? -1.200 -11.525 7.936 1.00 95.12 268 VAL A O 1
ATOM 2040 N N . VAL A 1 269 ? -1.606 -12.833 6.153 1.00 96.06 269 VAL A N 1
ATOM 2041 C CA . VAL A 1 269 ? -3.073 -12.797 6.268 1.00 96.06 269 VAL A CA 1
ATOM 2042 C C . VAL A 1 269 ? -3.511 -13.326 7.633 1.00 96.06 269 VAL A C 1
ATOM 2044 O O . VAL A 1 269 ? -4.262 -12.660 8.343 1.00 96.06 269 VAL A O 1
ATOM 2047 N N . HIS A 1 270 ? -2.957 -14.467 8.053 1.00 96.38 270 HIS A N 1
ATOM 2048 C CA . HIS A 1 270 ? -3.241 -15.054 9.362 1.00 96.38 270 HIS A CA 1
ATOM 2049 C C . HIS A 1 270 ? -2.811 -14.133 10.513 1.00 96.38 270 HIS A C 1
ATOM 2051 O O . HIS A 1 270 ? -3.547 -13.973 11.489 1.00 96.38 270 HIS A O 1
ATOM 2057 N N . ARG A 1 271 ? -1.639 -13.483 10.409 1.00 94.25 271 ARG A N 1
ATOM 2058 C CA . ARG A 1 271 ? -1.201 -12.490 11.407 1.00 94.25 271 ARG A CA 1
ATOM 2059 C C . ARG A 1 271 ? -2.168 -11.320 11.498 1.00 94.25 271 ARG A C 1
ATOM 2061 O O . ARG A 1 271 ? -2.542 -10.971 12.607 1.00 94.25 271 ARG A O 1
ATOM 2068 N N . VAL A 1 272 ? -2.571 -10.739 10.370 1.00 95.62 272 VAL A N 1
ATOM 2069 C CA . VAL A 1 272 ? -3.467 -9.572 10.332 1.00 95.62 272 VAL A CA 1
ATOM 2070 C C . VAL A 1 272 ? -4.832 -9.917 10.921 1.00 95.62 272 VAL A C 1
ATOM 2072 O O . VAL A 1 272 ? -5.362 -9.163 11.729 1.00 95.62 272 VAL A O 1
ATOM 2075 N N . GLN A 1 273 ? -5.377 -11.090 10.594 1.00 95.50 273 GLN A N 1
ATOM 2076 C CA . GLN A 1 273 ? -6.618 -11.576 11.202 1.00 95.50 273 GLN A CA 1
ATOM 2077 C C . GLN A 1 273 ? -6.464 -11.780 12.714 1.00 95.50 273 GLN A C 1
ATOM 2079 O O . GLN A 1 273 ? -7.315 -11.353 13.492 1.00 95.50 273 GLN A O 1
ATOM 2084 N N . SER A 1 274 ? -5.355 -12.386 13.145 1.00 95.50 274 SER A N 1
ATOM 2085 C CA . SER A 1 274 ? -5.082 -12.628 14.565 1.00 95.50 274 SER A CA 1
ATOM 2086 C C . SER A 1 274 ? -4.917 -11.324 15.351 1.00 95.50 274 SER A C 1
ATOM 2088 O O . SER A 1 274 ? -5.453 -11.205 16.452 1.00 95.50 274 SER A O 1
ATOM 2090 N N . THR A 1 275 ? -4.200 -10.336 14.803 1.00 94.69 275 THR A N 1
ATOM 2091 C CA . THR A 1 275 ? -4.009 -9.030 15.451 1.00 94.69 275 THR A CA 1
ATOM 2092 C C . THR A 1 275 ? -5.306 -8.235 15.492 1.00 94.69 275 THR A C 1
ATOM 2094 O O . THR A 1 275 ? -5.604 -7.648 16.529 1.00 94.69 275 THR A O 1
ATOM 2097 N N . PHE A 1 276 ? -6.108 -8.278 14.427 1.00 94.44 276 PHE A N 1
ATOM 2098 C CA . PHE A 1 276 ? -7.427 -7.650 14.391 1.00 94.44 276 PHE A CA 1
ATOM 2099 C C . PHE A 1 276 ? -8.373 -8.240 15.447 1.00 94.44 276 PHE A C 1
ATOM 2101 O O . PHE A 1 276 ? -8.957 -7.499 16.233 1.00 94.44 276 PHE A O 1
ATOM 2108 N N . LEU A 1 277 ? -8.470 -9.571 15.548 1.00 95.56 277 LEU A N 1
ATOM 2109 C CA . LEU A 1 277 ? -9.286 -10.227 16.579 1.00 95.56 277 LEU A CA 1
ATOM 2110 C C . LEU A 1 277 ? -8.783 -9.923 17.997 1.00 95.56 277 LEU A C 1
ATOM 2112 O O . LEU A 1 277 ? -9.581 -9.744 18.918 1.00 95.56 277 LEU A O 1
ATOM 2116 N N . ALA A 1 278 ? -7.463 -9.864 18.193 1.00 95.00 278 ALA A N 1
ATOM 2117 C CA . ALA A 1 278 ? -6.878 -9.500 19.480 1.00 95.00 278 ALA A CA 1
ATOM 2118 C C . ALA A 1 278 ? -7.203 -8.049 19.868 1.00 95.00 278 ALA A C 1
ATOM 2120 O O . ALA A 1 278 ? -7.543 -7.797 21.023 1.00 95.00 278 ALA A O 1
ATOM 2121 N N . GLN A 1 279 ? -7.150 -7.115 18.915 1.00 93.94 279 GLN A N 1
ATOM 2122 C CA . GLN A 1 279 ? -7.550 -5.725 19.132 1.00 93.94 279 GLN A CA 1
ATOM 2123 C C . GLN A 1 279 ? -9.037 -5.594 19.409 1.00 93.94 279 GLN A C 1
ATOM 2125 O O . GLN A 1 279 ? -9.395 -4.960 20.387 1.00 93.94 279 GLN A O 1
ATOM 2130 N N . GLN A 1 280 ? -9.894 -6.269 18.645 1.00 95.00 280 GLN A N 1
ATOM 2131 C CA . GLN A 1 280 ? -11.332 -6.256 18.894 1.00 95.00 280 GLN A CA 1
ATOM 2132 C C . GLN A 1 280 ? -11.662 -6.732 20.315 1.00 95.00 280 GLN A C 1
ATOM 2134 O O . GLN A 1 280 ? -12.478 -6.126 21.002 1.00 95.00 280 GLN A O 1
ATOM 2139 N N . ARG A 1 281 ? -10.994 -7.792 20.792 1.00 96.31 281 ARG A N 1
ATOM 2140 C CA . ARG A 1 281 ? -11.133 -8.259 22.180 1.00 96.31 281 ARG A CA 1
ATOM 2141 C C . ARG A 1 281 ? -10.620 -7.234 23.188 1.00 96.31 281 ARG A C 1
ATOM 2143 O O . ARG A 1 281 ? -11.218 -7.080 24.249 1.00 96.31 281 ARG A O 1
ATOM 2150 N N . LEU A 1 282 ? -9.513 -6.557 22.885 1.00 93.69 282 LEU A N 1
ATOM 2151 C CA . LEU A 1 282 ? -8.973 -5.501 23.738 1.00 93.69 282 LEU A CA 1
ATOM 2152 C C . LEU A 1 282 ? -9.927 -4.305 23.812 1.00 93.69 282 LEU A C 1
ATOM 2154 O O . LEU A 1 282 ? -10.136 -3.790 24.904 1.00 93.69 282 LEU A O 1
ATOM 2158 N N . ASP A 1 283 ? -10.524 -3.913 22.691 1.00 92.25 283 ASP A N 1
ATOM 2159 C CA . ASP A 1 283 ? -11.499 -2.828 22.593 1.00 92.25 283 ASP A CA 1
ATOM 2160 C C . ASP A 1 283 ? -12.804 -3.186 23.306 1.00 92.25 283 ASP A C 1
ATOM 2162 O O . ASP A 1 283 ? -13.381 -2.368 24.013 1.00 92.25 283 ASP A O 1
ATOM 2166 N N . GLU A 1 284 ? -13.250 -4.438 23.211 1.00 94.00 284 GLU A N 1
ATOM 2167 C CA . GLU A 1 284 ? -14.411 -4.913 23.961 1.00 94.00 284 GLU A CA 1
ATOM 2168 C C . GLU A 1 284 ? -14.153 -4.887 25.475 1.00 94.00 284 GLU A C 1
ATOM 2170 O O . GLU A 1 284 ? -15.011 -4.470 26.257 1.00 94.00 284 GLU A O 1
ATOM 2175 N N . LEU A 1 285 ? -12.965 -5.315 25.913 1.00 91.19 285 LEU A N 1
ATOM 2176 C CA . LEU A 1 285 ? -12.578 -5.229 27.318 1.00 91.19 285 LEU A CA 1
ATOM 2177 C C . LEU A 1 285 ? -12.425 -3.771 27.757 1.00 91.19 285 LEU A C 1
ATOM 2179 O O . LEU A 1 285 ? -12.925 -3.412 28.819 1.00 91.19 285 LEU A O 1
ATOM 2183 N N . SER A 1 286 ? -11.779 -2.923 26.956 1.00 90.06 286 SER A N 1
ATOM 2184 C CA . SER A 1 286 ? -11.583 -1.513 27.290 1.00 90.06 286 SER A CA 1
ATOM 2185 C C . SER A 1 286 ? -12.921 -0.784 27.399 1.00 90.06 286 SER A C 1
ATOM 2187 O O . SER A 1 286 ? -13.119 -0.092 28.392 1.00 90.06 286 SER A O 1
ATOM 2189 N N . ALA A 1 287 ? -13.872 -1.046 26.496 1.00 90.44 287 ALA A N 1
ATOM 2190 C CA . ALA A 1 287 ? -15.235 -0.520 26.540 1.00 90.44 287 ALA A CA 1
ATOM 2191 C C . ALA A 1 287 ? -15.993 -0.951 27.807 1.00 90.44 287 ALA A C 1
ATOM 2193 O O . ALA A 1 287 ? -16.706 -0.152 28.412 1.00 90.44 287 ALA A O 1
ATOM 2194 N N . ARG A 1 288 ? -15.817 -2.198 28.270 1.00 88.56 288 ARG A N 1
ATOM 2195 C CA . ARG A 1 288 ? -16.415 -2.665 29.539 1.00 88.56 288 ARG A CA 1
ATOM 2196 C C . ARG A 1 288 ? -15.840 -1.952 30.762 1.00 88.56 288 ARG A C 1
ATOM 2198 O O . ARG A 1 288 ? -16.540 -1.807 31.762 1.00 88.56 288 ARG A O 1
ATOM 2205 N N . TYR A 1 289 ? -14.575 -1.548 30.693 1.00 84.38 289 TYR A N 1
ATOM 2206 C CA . TYR A 1 289 ? -13.852 -0.898 31.785 1.00 84.38 289 TYR A CA 1
ATOM 2207 C C . TYR A 1 289 ? -13.641 0.598 31.553 1.00 84.38 289 TYR A C 1
ATOM 2209 O O . TYR A 1 289 ? -12.815 1.187 32.254 1.00 84.38 289 TYR A O 1
ATOM 2217 N N . GLU A 1 290 ? -14.347 1.212 30.595 1.00 70.81 290 GLU A N 1
ATOM 2218 C CA . GLU A 1 290 ? -14.118 2.597 30.187 1.00 70.81 290 GLU A CA 1
ATOM 2219 C C . GLU A 1 290 ? -14.180 3.506 31.421 1.00 70.81 290 GLU A C 1
ATOM 2221 O O . GLU A 1 290 ? -15.232 3.761 32.004 1.00 70.81 290 GLU A O 1
ATOM 2226 N N . LEU A 1 291 ? -12.989 3.945 31.846 1.00 62.56 291 LEU A N 1
ATOM 2227 C CA . LEU A 1 291 ? -12.706 4.818 32.987 1.00 62.56 291 LEU A CA 1
ATOM 2228 C C . LEU A 1 291 ? -12.894 4.216 34.394 1.00 62.56 291 LEU A C 1
ATOM 2230 O O . LEU A 1 291 ? -12.499 4.867 35.364 1.00 62.56 291 LEU A O 1
ATOM 2234 N N . SER A 1 292 ? -13.381 2.980 34.553 1.00 66.25 292 SER A N 1
ATOM 2235 C CA . SER A 1 292 ? -13.575 2.389 35.891 1.00 66.25 292 SER A CA 1
ATOM 2236 C C . SER A 1 292 ? -12.253 2.095 36.615 1.00 66.25 292 SER A C 1
ATOM 2238 O O . SER A 1 292 ? -12.192 2.095 37.841 1.00 66.25 292 SER A O 1
ATOM 2240 N N . TYR A 1 293 ? -11.169 1.867 35.868 1.00 68.94 293 TYR A N 1
ATOM 2241 C CA . TYR A 1 293 ? -9.819 1.716 36.426 1.00 68.94 293 TYR A CA 1
ATOM 2242 C C . TYR A 1 293 ? -9.166 3.061 36.792 1.00 68.94 293 TYR A C 1
ATOM 2244 O O . TYR A 1 293 ? -8.193 3.079 37.543 1.00 68.94 293 TYR A O 1
ATOM 2252 N N . LEU A 1 294 ? -9.687 4.185 36.282 1.00 71.25 294 LEU A N 1
ATOM 2253 C CA . LEU A 1 294 ? -9.270 5.531 36.696 1.00 71.25 294 LEU A CA 1
ATOM 2254 C C . LEU A 1 294 ? -10.049 6.020 37.922 1.00 71.25 294 LEU A C 1
ATOM 2256 O O . LEU A 1 294 ? -9.567 6.888 38.650 1.00 71.25 294 LEU A O 1
ATOM 2260 N N . THR A 1 295 ? -11.221 5.448 38.195 1.00 68.56 295 THR A N 1
ATOM 2261 C CA . THR A 1 295 ? -11.922 5.635 39.466 1.00 68.56 295 THR A CA 1
ATOM 2262 C C . THR A 1 295 ? -11.325 4.702 40.516 1.00 68.56 295 THR A C 1
ATOM 2264 O O . THR A 1 295 ? -11.730 3.550 40.639 1.00 68.56 295 THR A O 1
ATOM 2267 N N . LEU A 1 296 ? -10.339 5.187 41.276 1.00 73.50 296 LEU A N 1
ATOM 2268 C CA . LEU A 1 296 ? -9.835 4.487 42.461 1.00 73.50 296 LEU A CA 1
ATOM 2269 C C . LEU A 1 296 ? -10.990 4.316 43.469 1.00 73.50 296 LEU A C 1
ATOM 2271 O O . LEU A 1 296 ? -11.488 5.328 43.972 1.00 73.50 296 LEU A O 1
ATOM 2275 N N . PRO A 1 297 ? -11.433 3.084 43.791 1.00 67.69 297 PRO A N 1
ATOM 2276 C CA . PRO A 1 297 ? -12.459 2.876 44.807 1.00 67.69 297 PRO A CA 1
ATOM 2277 C C . PRO A 1 297 ? -11.940 3.400 46.154 1.00 67.69 297 PRO A C 1
ATOM 2279 O O . PRO A 1 297 ? -10.940 2.915 46.677 1.00 67.69 297 PRO A O 1
ATOM 2282 N N . GLY A 1 298 ? -12.594 4.440 46.679 1.00 73.56 298 GLY A N 1
ATOM 2283 C CA . GLY A 1 298 ? -12.174 5.161 47.888 1.00 73.56 298 GLY A CA 1
ATOM 2284 C C . GLY A 1 298 ? -11.527 6.528 47.636 1.00 73.56 298 GLY A C 1
ATOM 2285 O O . GLY A 1 298 ? -11.338 7.282 48.586 1.00 73.56 298 GLY A O 1
ATOM 2286 N N . TYR A 1 299 ? -11.243 6.891 46.382 1.00 70.81 299 TYR A N 1
ATOM 2287 C CA . TYR A 1 299 ? -10.966 8.274 45.996 1.00 70.81 299 TYR A CA 1
ATOM 2288 C C . TYR A 1 299 ? -12.273 8.923 45.535 1.00 70.81 299 TYR A C 1
ATOM 2290 O O . TYR A 1 299 ? -12.476 9.206 44.354 1.00 70.81 299 TYR A O 1
ATOM 2298 N N . GLU A 1 300 ? -13.195 9.150 46.472 1.00 68.44 300 GLU A N 1
ATOM 2299 C CA . GLU A 1 300 ? -14.145 10.236 46.263 1.00 68.44 300 GLU A CA 1
ATOM 2300 C C . GLU A 1 300 ? -13.290 11.495 46.191 1.00 68.44 300 GLU A C 1
ATOM 2302 O O . GLU A 1 300 ? -12.610 11.847 47.155 1.00 68.44 300 GLU A O 1
ATOM 2307 N N . ALA A 1 301 ? -13.242 12.129 45.020 1.00 65.12 301 ALA A N 1
ATOM 2308 C CA . ALA A 1 301 ? -12.675 13.455 44.901 1.00 65.12 301 ALA A CA 1
ATOM 2309 C C . ALA A 1 301 ? -13.558 14.383 45.741 1.00 65.12 301 ALA A C 1
ATOM 2311 O O . ALA A 1 301 ? -14.464 15.030 45.215 1.00 65.12 301 ALA A O 1
ATOM 2312 N N . GLU A 1 302 ? -13.319 14.423 47.056 1.00 66.69 302 GLU A N 1
ATOM 2313 C CA . GLU A 1 302 ? -13.730 15.523 47.904 1.00 66.69 302 GLU A CA 1
ATOM 2314 C C . GLU A 1 302 ? -13.225 16.750 47.172 1.00 66.69 302 GLU A C 1
ATOM 2316 O O . GLU A 1 302 ? -12.016 16.965 47.046 1.00 66.69 302 GLU A O 1
ATOM 2321 N N . SER A 1 303 ? -14.162 17.473 46.555 1.00 64.31 303 SER A N 1
ATOM 2322 C CA . SER A 1 303 ? -13.858 18.646 45.757 1.00 64.31 303 SER A CA 1
ATOM 2323 C C . SER A 1 303 ? -12.887 19.477 46.586 1.00 64.31 303 SER A C 1
ATOM 2325 O O . SER A 1 303 ? -13.284 19.868 47.691 1.00 64.31 303 SER A O 1
ATOM 2327 N N . PRO A 1 304 ? -11.628 19.673 46.135 1.00 68.06 304 PRO A N 1
ATOM 2328 C CA . PRO A 1 304 ? -10.609 20.269 46.978 1.00 68.06 304 PRO A CA 1
ATOM 2329 C C . PRO A 1 304 ? -11.210 21.557 47.522 1.00 68.06 304 PRO A C 1
ATOM 2331 O O . PRO A 1 304 ? -11.801 22.305 46.724 1.00 68.06 304 PRO A O 1
ATOM 2334 N N . PRO A 1 305 ? -11.171 21.779 48.853 1.00 68.62 305 PRO A N 1
ATOM 2335 C CA . PRO A 1 305 ? -11.811 22.929 49.462 1.00 68.62 305 PRO A CA 1
ATOM 2336 C C . PRO A 1 305 ? -11.372 24.122 48.640 1.00 68.62 305 PRO A C 1
ATOM 2338 O O . PRO A 1 305 ? -10.170 24.329 48.462 1.00 68.62 305 PRO A O 1
ATOM 2341 N N . ARG A 1 306 ? -12.342 24.811 48.020 1.00 63.00 306 ARG A N 1
ATOM 2342 C CA . ARG A 1 306 ? -12.086 25.935 47.119 1.00 63.00 306 ARG A CA 1
ATOM 2343 C C . ARG A 1 306 ? -11.402 27.015 47.943 1.00 63.00 306 ARG A C 1
ATOM 2345 O O . ARG A 1 306 ? -12.050 27.934 48.444 1.00 63.00 306 ARG A O 1
ATOM 2352 N N . HIS A 1 307 ? -10.091 26.895 48.109 1.00 62.41 307 HIS A N 1
ATOM 2353 C CA . HIS A 1 307 ? -9.269 27.903 48.721 1.00 62.41 307 HIS A CA 1
ATOM 2354 C C . HIS A 1 307 ? -9.367 29.082 47.771 1.00 62.41 307 HIS A C 1
ATOM 2356 O O . HIS A 1 307 ? -8.836 29.073 46.659 1.00 62.41 307 HIS A O 1
ATOM 2362 N N . LYS A 1 308 ? -10.140 30.083 48.197 1.00 68.62 308 LYS A N 1
ATOM 2363 C CA . LYS A 1 308 ? -10.160 31.411 47.602 1.00 68.62 308 LYS A CA 1
ATOM 2364 C C . LYS A 1 308 ? -8.761 31.987 47.794 1.00 68.62 308 LYS A C 1
ATOM 2366 O O . LYS A 1 308 ? -8.527 32.765 48.714 1.00 68.62 308 LYS A O 1
ATOM 2371 N N . TYR A 1 309 ? -7.811 31.580 46.957 1.00 64.88 309 TYR A N 1
ATOM 2372 C CA . TYR A 1 309 ? -6.549 32.281 46.832 1.00 64.88 309 TYR A CA 1
ATOM 2373 C C . TYR A 1 309 ? -6.898 33.645 46.251 1.00 64.88 309 TYR A C 1
ATOM 2375 O O . TYR A 1 309 ? -7.095 33.806 45.045 1.00 64.88 309 TYR A O 1
ATOM 2383 N N . SER A 1 310 ? -7.060 34.615 47.150 1.00 60.84 310 SER A N 1
ATOM 2384 C CA . SER A 1 310 ? -7.055 36.029 46.820 1.00 60.84 310 SER A CA 1
ATOM 2385 C C . SER A 1 310 ? -5.792 36.265 46.005 1.00 60.84 310 SER A C 1
ATOM 2387 O O . SER A 1 310 ? -4.677 36.147 46.518 1.00 60.84 310 SER A O 1
ATOM 2389 N N . ARG A 1 311 ? -5.967 36.471 44.697 1.00 57.97 311 ARG A N 1
ATOM 2390 C CA . ARG A 1 311 ? -4.879 36.774 43.776 1.00 57.97 311 ARG A CA 1
ATOM 2391 C C . ARG A 1 311 ? -4.272 38.093 44.236 1.00 57.97 311 ARG A C 1
ATOM 2393 O O . ARG A 1 311 ? -4.781 39.162 43.911 1.00 57.97 311 ARG A O 1
ATOM 2400 N N . GLY A 1 312 ? -3.201 38.000 45.020 1.00 69.12 312 GLY A N 1
ATOM 2401 C CA . GLY A 1 312 ? -2.357 39.141 45.337 1.00 69.12 312 GLY A CA 1
ATOM 2402 C C . GLY A 1 312 ? -1.904 39.833 44.043 1.00 69.12 312 GLY A C 1
ATOM 2403 O O . GLY A 1 312 ? -1.850 39.194 42.987 1.00 69.12 312 GLY A O 1
ATOM 2404 N N . PRO A 1 313 ? -1.607 41.141 44.096 1.00 69.00 313 PRO A N 1
ATOM 2405 C CA . PRO A 1 313 ? -1.373 41.963 42.918 1.00 69.00 313 PRO A CA 1
ATOM 2406 C C . PRO A 1 313 ? -0.190 41.412 42.121 1.00 69.00 313 PRO A C 1
ATOM 2408 O O . PRO A 1 313 ? 0.970 41.515 42.524 1.00 69.00 313 PRO A O 1
ATOM 2411 N N . TYR A 1 314 ? -0.499 40.805 40.977 1.00 60.84 314 TYR A N 1
ATOM 2412 C CA . TYR A 1 314 ? 0.491 40.255 40.067 1.00 60.84 314 TYR A CA 1
ATOM 2413 C C . TYR A 1 314 ? 1.320 41.415 39.509 1.00 60.84 314 TYR A C 1
ATOM 2415 O O . TYR A 1 314 ? 0.865 42.183 38.657 1.00 60.84 314 TYR A O 1
ATOM 2423 N N . LYS A 1 315 ? 2.545 41.582 40.019 1.00 65.38 315 LYS A N 1
ATOM 2424 C CA . LYS A 1 315 ? 3.516 42.515 39.445 1.00 65.38 315 LYS A CA 1
ATOM 2425 C C . LYS A 1 315 ? 3.823 42.037 38.028 1.00 65.38 315 LYS A C 1
ATOM 2427 O O . LYS A 1 315 ? 4.487 41.021 37.847 1.00 65.38 315 LYS A O 1
ATOM 2432 N N . LYS A 1 316 ? 3.322 42.777 37.032 1.00 62.75 316 LYS A N 1
ATOM 2433 C CA . LYS A 1 316 ? 3.639 42.616 35.607 1.00 62.75 316 LYS A CA 1
ATOM 2434 C C . LYS A 1 316 ? 5.156 42.494 35.441 1.00 62.75 316 LYS A C 1
ATOM 2436 O O . LYS A 1 316 ? 5.878 43.487 35.527 1.00 62.75 316 LYS A O 1
ATOM 2441 N N . ARG A 1 317 ? 5.647 41.277 35.203 1.00 60.91 317 ARG A N 1
ATOM 2442 C CA . ARG A 1 317 ? 7.017 41.062 34.742 1.00 60.91 317 ARG A CA 1
ATOM 2443 C C . ARG A 1 317 ? 7.075 41.575 33.308 1.00 60.91 317 ARG A C 1
ATOM 2445 O O . ARG A 1 317 ? 6.501 40.991 32.398 1.00 60.91 317 ARG A O 1
ATOM 2452 N N . LYS A 1 318 ? 7.710 42.734 33.159 1.00 64.62 318 LYS A N 1
ATOM 2453 C CA . LYS A 1 318 ? 8.039 43.388 31.896 1.00 64.62 318 LYS A CA 1
ATOM 2454 C C . LYS A 1 318 ? 8.915 42.416 31.101 1.00 64.62 318 LYS A C 1
ATOM 2456 O O . LYS A 1 318 ? 10.072 42.199 31.452 1.00 64.62 318 LYS A O 1
ATOM 2461 N N . THR A 1 319 ? 8.341 41.775 30.091 1.00 59.31 319 THR A N 1
ATOM 2462 C CA . THR A 1 319 ? 9.069 40.956 29.123 1.00 59.31 319 THR A CA 1
ATOM 2463 C C . THR A 1 319 ? 10.073 41.851 28.407 1.00 59.31 319 THR A C 1
ATOM 2465 O O . THR A 1 319 ? 9.693 42.749 27.655 1.00 59.31 319 THR A O 1
ATOM 2468 N N . MET A 1 320 ? 11.359 41.641 28.680 1.00 52.38 320 MET A N 1
ATOM 2469 C CA . MET A 1 320 ? 12.443 42.175 27.865 1.00 52.38 320 MET A CA 1
ATOM 2470 C C . MET A 1 320 ? 12.446 41.407 26.543 1.00 52.38 320 MET A C 1
ATOM 2472 O O . MET A 1 320 ? 13.090 40.373 26.411 1.00 52.38 320 MET A O 1
ATOM 2476 N N . ALA A 1 321 ? 11.681 41.913 25.578 1.00 56.03 321 ALA A N 1
ATOM 2477 C CA . ALA A 1 321 ? 11.879 41.619 24.171 1.00 56.03 321 ALA A CA 1
ATOM 2478 C C . ALA A 1 321 ? 13.143 42.362 23.726 1.00 56.03 321 ALA A C 1
ATOM 2480 O O . ALA A 1 321 ? 13.093 43.522 23.323 1.00 56.03 321 ALA A O 1
ATOM 2481 N N . ALA A 1 322 ? 14.295 41.723 23.878 1.00 57.94 322 ALA A N 1
ATOM 2482 C CA . ALA A 1 322 ? 15.525 42.204 23.286 1.00 57.94 322 ALA A CA 1
ATOM 2483 C C . ALA A 1 322 ? 16.416 41.017 22.938 1.00 57.94 322 ALA A C 1
ATOM 2485 O O . ALA A 1 322 ? 16.794 40.246 23.816 1.00 57.94 322 ALA A O 1
ATOM 2486 N N . LYS A 1 323 ? 16.829 41.007 21.667 1.00 55.72 323 LYS A N 1
ATOM 2487 C CA . LYS A 1 323 ? 18.050 40.380 21.149 1.00 55.72 323 LYS A CA 1
ATOM 2488 C C . LYS A 1 323 ? 17.903 38.987 20.531 1.00 55.72 323 LYS A C 1
ATOM 2490 O O . LYS A 1 323 ? 18.530 38.038 20.970 1.00 55.72 323 LYS A O 1
ATOM 2495 N N . GLU A 1 324 ? 17.210 38.934 19.395 1.00 50.59 324 GLU A N 1
ATOM 2496 C CA . GLU A 1 324 ? 17.511 37.948 18.347 1.00 50.59 324 GLU A CA 1
ATOM 2497 C C . GLU A 1 324 ? 17.274 38.569 16.956 1.00 50.59 324 GLU A C 1
ATOM 2499 O O . GLU A 1 324 ? 16.301 38.316 16.259 1.00 50.59 324 GLU A O 1
ATOM 2504 N N . ARG A 1 325 ? 18.150 39.512 16.591 1.00 55.75 325 ARG A N 1
ATOM 2505 C CA . ARG A 1 325 ? 18.265 40.095 15.242 1.00 55.75 325 ARG A CA 1
ATOM 2506 C C . ARG A 1 325 ? 19.743 40.311 14.913 1.00 55.75 325 ARG A C 1
ATOM 2508 O O . ARG A 1 325 ? 20.160 41.435 14.695 1.00 55.75 325 ARG A O 1
ATOM 2515 N N . VAL A 1 326 ? 20.560 39.257 14.959 1.00 57.31 326 VAL A N 1
ATOM 2516 C CA . VAL A 1 326 ? 21.905 39.263 14.349 1.00 57.31 326 VAL A CA 1
ATOM 2517 C C . VAL A 1 326 ? 22.267 37.826 13.950 1.00 57.31 326 VAL A C 1
ATOM 2519 O O . VAL A 1 326 ? 22.940 37.122 14.695 1.00 57.31 326 VAL A O 1
ATOM 2522 N N . SER A 1 327 ? 21.788 37.352 12.799 1.00 54.88 327 SER A N 1
ATOM 2523 C CA . SER A 1 327 ? 22.423 36.201 12.118 1.00 54.88 327 SER A CA 1
ATOM 2524 C C . SER A 1 327 ? 22.054 36.032 10.646 1.00 54.88 327 SER A C 1
ATOM 2526 O O . SER A 1 327 ? 22.710 35.262 9.957 1.00 54.88 327 SER A O 1
ATOM 2528 N N . SER A 1 328 ? 21.084 36.774 10.108 1.00 55.06 328 SER A N 1
ATOM 2529 C CA . SER A 1 328 ? 20.696 36.629 8.698 1.00 55.06 328 SER A CA 1
ATOM 2530 C C . SER A 1 328 ? 21.518 37.463 7.704 1.00 55.06 328 SER A C 1
ATOM 2532 O O . SER A 1 328 ? 21.300 37.334 6.509 1.00 55.06 328 SER A O 1
ATOM 2534 N N . GLU A 1 329 ? 22.469 38.297 8.143 1.00 55.56 329 GLU A N 1
ATOM 2535 C CA . GLU A 1 329 ? 23.158 39.251 7.247 1.00 55.56 329 GLU A CA 1
ATOM 2536 C C . GLU A 1 329 ? 24.552 38.801 6.763 1.00 55.56 329 GLU A C 1
ATOM 2538 O O . GLU A 1 329 ? 25.182 39.497 5.972 1.00 55.56 329 GLU A O 1
ATOM 2543 N N . ASN A 1 330 ? 25.046 37.633 7.194 1.00 54.56 330 ASN A N 1
ATOM 2544 C CA . ASN A 1 330 ? 26.403 37.176 6.848 1.00 54.56 330 ASN A CA 1
ATOM 2545 C C . ASN A 1 330 ? 26.478 36.092 5.760 1.00 54.56 330 ASN A C 1
ATOM 2547 O O . ASN A 1 330 ? 27.580 35.720 5.367 1.00 54.56 330 ASN A O 1
ATOM 2551 N N . LEU A 1 331 ? 25.348 35.605 5.238 1.00 55.81 331 LEU A N 1
ATOM 2552 C CA . LEU A 1 331 ? 25.351 34.585 4.178 1.00 55.81 331 LEU A CA 1
ATOM 2553 C C . LEU A 1 331 ? 25.354 35.162 2.755 1.00 55.81 331 LEU A C 1
ATOM 2555 O O . LEU A 1 331 ? 25.739 34.461 1.827 1.00 55.81 331 LEU A O 1
ATOM 2559 N N . ASP A 1 332 ? 25.042 36.449 2.578 1.00 54.62 332 ASP A N 1
ATOM 2560 C CA . ASP A 1 332 ? 24.917 37.053 1.241 1.00 54.62 332 ASP A CA 1
ATOM 2561 C C . ASP A 1 332 ? 26.236 37.640 0.688 1.00 54.62 332 ASP A C 1
ATOM 2563 O O . ASP A 1 332 ? 26.313 38.096 -0.451 1.00 54.62 332 ASP A O 1
ATOM 2567 N N . LYS A 1 333 ? 27.325 37.609 1.474 1.00 57.97 333 LYS A N 1
ATOM 2568 C CA . LYS A 1 333 ? 28.647 38.114 1.049 1.00 57.97 333 LYS A CA 1
ATOM 2569 C C . LYS A 1 333 ? 29.601 37.058 0.487 1.00 57.97 333 LYS A C 1
ATOM 2571 O O . LYS A 1 333 ? 30.643 37.438 -0.032 1.00 57.97 333 LYS A O 1
ATOM 2576 N N . MET A 1 334 ? 29.269 35.766 0.537 1.00 55.09 334 MET A N 1
ATOM 2577 C CA . MET A 1 334 ? 30.143 34.704 0.004 1.00 55.09 334 MET A CA 1
ATOM 2578 C C . MET A 1 334 ? 29.800 34.237 -1.419 1.00 55.09 334 MET A C 1
ATOM 2580 O O . MET A 1 334 ? 30.566 33.472 -1.991 1.00 55.09 334 MET A O 1
ATOM 2584 N N . ALA A 1 335 ? 28.711 34.719 -2.027 1.00 57.75 335 ALA A N 1
ATOM 2585 C CA . ALA A 1 335 ? 28.317 34.336 -3.391 1.00 57.75 335 ALA A CA 1
ATOM 2586 C C . ALA A 1 335 ? 28.839 35.280 -4.498 1.00 57.75 335 ALA A C 1
ATOM 2588 O O . ALA A 1 335 ? 28.489 35.121 -5.665 1.00 57.75 335 ALA A O 1
ATOM 2589 N N . LYS A 1 336 ? 29.666 36.275 -4.155 1.00 53.84 336 LYS A N 1
ATOM 2590 C CA . LYS A 1 336 ? 30.334 37.166 -5.117 1.00 53.84 336 LYS A CA 1
ATOM 2591 C C . LYS A 1 336 ? 31.831 37.210 -4.826 1.00 53.84 336 LYS A C 1
ATOM 2593 O O . LYS A 1 336 ? 32.324 38.164 -4.228 1.00 53.84 336 LYS A O 1
ATOM 2598 N N . GLY A 1 337 ? 32.521 36.149 -5.225 1.00 54.66 337 GLY A N 1
ATOM 2599 C CA . GLY A 1 337 ? 33.975 36.022 -5.232 1.00 54.66 337 GLY A CA 1
ATOM 2600 C C . GLY A 1 337 ? 34.371 34.985 -6.261 1.00 54.66 337 GLY A C 1
ATOM 2601 O O . GLY A 1 337 ? 33.859 33.854 -6.140 1.00 54.66 337 GLY A O 1
#

Radius of gyration: 36.84 Å; chains: 1; bounding box: 118×92×91 Å

pLDDT: mean 71.02, std 18.92, range [36.53, 97.44]

Foldseek 3Di:
DDDDDDPVVVVVVVVVVVVVVVVVVVVVPPVVVLVLPPPPPDDPPPPPPPDDDDDDDDDDDDDPPDDDDDDDDDDPDDDDDDDDDDDDDDDDDDDDPPPPPPPPPPPPPPQDPPHDPVRDDDDPDDLLRSLLSVVLSVVVVVVVVPPPPPPPPDVPDDDDDDDDDDDDDPDDDPPPDPPDPPVVSVVPDDPVNSVVSSVVVVVLVVVLVVQVVVPFPPDDPVCPVVGDPCDVLNSLQSCLVVVVDQLVVSVVVQVSCCVVPNHDPRPSSVVSVVVVVVVVVVVVVCVVCVCVVVPDVVPPVPPPPPPPPPPDDPDPPPPPPDDDDPDPPPPVPPVPD

Organism: NCBI:txid139825

Sequence (337 aa):
MSKRVPAALHTELTEYSALLRALHTSSNLDLATQLTHAVPACRPISPDEAREEGTEEDEDEDEDERLPSASASHEILLDGEGSPRKRKRTGGGETGAKTKAKKGRVRDTWTRWPLLAGDVHVPEWGLEDEVKLLALQVLKALSGSTSTPGVSGFPATAAEDLSSSPPPSPAMGTDVDVDDGEEEEEELLSQPSLRALTVSSATHLAQIFALLVAHVPATEKSMQNRIHPIGWETVLDVAGAYQFFDAAAIERVQRRMEVIYGPSRSHVVHRVQSTFLAQQRLDELSARYELSYLTLPGYEAESPPRHKYSRGPYKKRKTMAAKERVSSENLDKMAKG

Secondary structure (DSSP, 8-state):
---PPPHHHHHHHHHHHHHHHHHHHHHHH-HHHHHH---S------TTS--------------------------------------------------------------PSSPPTTTSPPPSS-HHHHHHHHHHHHHHHHHHTS--------------------PPP------------HHHHHHSS-HHHHHHHHHHHHHHHHHHHHHHHHHS----TTTGGGSPP--HHHHHHHHHHTT-S-HHHHHHHHHHHHHHH------HHHHHHHHHHHHHHHHHHHHHTTTTTTS-TT----------------------------STTSSTTSS--